Protein AF-0000000076328097 (afdb_homodimer)

pLDDT: mean 87.06, std 21.68, range [32.88, 98.94]

Organism: NCBI:txid8663

Nearest PDB structures (foldseek):
  1e87-assembly1_A  TM=9.127E-01  e=1.995E-13  Homo sapiens
  1fm5-assembly1_A-2  TM=9.056E-01  e=5.713E-13  Homo sapiens
  6e7d-assembly2_R  TM=8.624E-01  e=1.975E-10  Mus musculus
  8se5-assembly1_A  TM=8.258E-01  e=4.224E-10  Homo sapiens
  8se6-assembly1_A  TM=8.220E-01  e=8.035E-10  Homo sapiens

Foldseek 3Di:
DPPPPPPPPCPVPCPVPVPPPPPFADDPPPWDDDPQKTKDWDPWKFFQVVQQVVLVVVVWGFDDDDPVCLVVVLVVNAQFKAWGQWFDDPPGAIAGVVGHGDPFDEDDDEAGTWIQHNVSHIYGDHRGDIGITMIMDGRD/DPPPPPPPPCPVPCPVPVPPPPDFADDPPPWDDDPQKTKDWDPWKFFQVVQQVVLVVVVWGFDDDDPVCLVVVLVVNAQFKAWGQWFDDPPGAIAGVVGHGDPFDEDDDEAGTWIQHNVSHIYGDHRGDIGITMIMDGRD

Sequence (280 aa):
SQINKTTLNLDDHKLLLAASEPGRLPCPTDWIGYQKKCFYFSDKEETWSASKHFCSLYNATLAIIENEEKDFVQRYKGSISHWIGLHREPEQPWTWVNGSVSTWEVLGDGGNCAYMNDEGKASCSRCSTHHHWICSKPDWSQINKTTLNLDDHKLLLAASEPGRLPCPTDWIGYQKKCFYFSDKEETWSASKHFCSLYNATLAIIENEEKDFVQRYKGSISHWIGLHREPEQPWTWVNGSVSTWEVLGDGGNCAYMNDEGKASCSRCSTHHHWICSKPDW

InterPro domains:
  IPR001304 C-type lectin-like [PF00059] (45-137)
  IPR001304 C-type lectin-like [PS50041] (34-136)
  IPR001304 C-type lectin-like [SM00034] (27-136)
  IPR016186 C-type lectin-like/link domain superfamily [G3DSA:3.10.100.10] (17-139)
  IPR016187 C-type lectin fold [SSF56436] (22-138)
  IPR033992 Natural killer cell receptor-like, C-type lectin-like domain [cd03593] (27-137)
  IPR050828 C-type lectin and matrix domain-containing protein [PTHR45710] (24-138)

Radius of gyration: 26.24 Å; Cα contacts (8 Å, |Δi|>4): 539; chains: 2; bounding box: 86×67×57 Å

Secondary structure (DSSP, 8-state):
-----------------------BPPPPTT-EEETTEEEEE-SS-B-HHHHHHHHHTTT-EE----GGGHHHHHHHHTTS-EEEEEE--TTS--EETTSPBP-S-EE-SS-SEEEE-TTS-EEEE-TTS-BEEEEEEE--/-----------------------BPPPPTT-EEETTEEEEE-SS-B-HHHHHHHHHTTT-EE----GGGHHHHHHHHTTS-EEEEEE--TTS--EETTSPBP---EE-SS-SEEEE-TTS-EEEE-TTS-BEEEEEEE--

Solvent-accessible surface area (backbone atoms only — not comparable to full-atom values): 15425 Å² total; per-residue (Å²): 137,83,76,74,75,73,68,75,71,73,67,71,71,70,67,66,64,72,69,65,66,74,45,36,47,79,54,58,90,88,21,38,27,47,92,65,24,23,34,38,74,54,95,54,62,37,27,51,68,57,42,35,51,56,21,44,78,71,74,26,32,31,22,76,76,51,81,89,42,47,64,61,52,30,49,53,58,41,61,55,46,24,32,37,20,39,33,39,57,92,98,46,72,49,24,31,80,85,67,49,73,55,86,72,71,65,42,74,87,74,36,46,27,28,24,32,33,56,83,58,43,42,27,40,33,54,45,79,47,70,34,22,34,29,26,27,33,68,28,106,137,83,77,75,76,74,69,73,71,75,68,71,72,68,66,68,64,70,67,66,68,74,44,36,46,78,52,58,90,90,23,38,28,46,93,64,25,23,35,38,74,52,95,55,62,36,25,50,67,58,42,36,51,57,22,44,77,70,75,27,32,31,23,75,78,50,81,89,43,47,65,59,52,30,49,53,57,41,60,54,48,24,31,37,20,38,34,38,56,92,98,47,70,49,24,32,79,87,67,50,73,54,88,73,70,64,42,74,86,75,36,46,26,29,24,32,33,59,81,58,42,42,27,41,34,54,46,78,47,70,33,21,34,29,27,28,32,67,28,105

Structure (mmCIF, N/CA/C/O backbone):
data_AF-0000000076328097-model_v1
#
loop_
_entity.id
_entity.type
_entity.pdbx_description
1 polymer 'C-type lectin domain family 2 member D-like'
#
loop_
_atom_site.group_PDB
_atom_site.id
_atom_site.type_symbol
_atom_site.label_atom_id
_atom_site.label_alt_id
_atom_site.label_comp_id
_atom_site.label_asym_id
_atom_site.label_entity_id
_atom_site.label_seq_id
_atom_site.pdbx_PDB_ins_code
_atom_site.Cartn_x
_atom_site.Cartn_y
_atom_site.Cartn_z
_atom_site.occupancy
_atom_site.B_iso_or_equiv
_atom_site.auth_seq_id
_atom_site.auth_comp_id
_atom_site.auth_asym_id
_atom_site.auth_atom_id
_atom_site.pdbx_PDB_model_num
ATOM 1 N N . SER A 1 1 ? 63.312 -16.875 37.5 1 32.88 1 SER A N 1
ATOM 2 C CA . SER A 1 1 ? 62.375 -15.773 37.312 1 32.88 1 SER A CA 1
ATOM 3 C C . SER A 1 1 ? 61.531 -16 36.062 1 32.88 1 SER A C 1
ATOM 5 O O . SER A 1 1 ? 62.031 -16.062 34.938 1 32.88 1 SER A O 1
ATOM 7 N N . GLN A 1 2 ? 60.438 -16.844 36.156 1 35.09 2 GLN A N 1
ATOM 8 C CA . GLN A 1 2 ? 59.5 -17.359 35.188 1 35.09 2 GLN A CA 1
ATOM 9 C C . GLN A 1 2 ? 58.688 -16.234 34.531 1 35.09 2 GLN A C 1
ATOM 11 O O . GLN A 1 2 ? 58.094 -15.414 35.219 1 35.09 2 GLN A O 1
ATOM 16 N N . ILE A 1 3 ? 59.156 -15.664 33.438 1 38.72 3 ILE A N 1
ATOM 17 C CA . ILE A 1 3 ? 58.5 -14.695 32.562 1 38.72 3 ILE A CA 1
ATOM 18 C C . ILE A 1 3 ? 57.094 -15.195 32.219 1 38.72 3 ILE A C 1
ATOM 20 O O . ILE A 1 3 ? 56.938 -16.281 31.656 1 38.72 3 ILE A O 1
ATOM 24 N N . ASN A 1 4 ? 56.156 -14.945 33.094 1 37.44 4 ASN A N 1
ATOM 25 C CA . ASN A 1 4 ? 54.75 -15.188 32.844 1 37.44 4 ASN A CA 1
ATOM 26 C C . ASN A 1 4 ? 54.312 -14.648 31.469 1 37.44 4 ASN A C 1
ATOM 28 O O . ASN A 1 4 ? 54.406 -13.438 31.219 1 37.44 4 ASN A O 1
ATOM 32 N N . LYS A 1 5 ? 54.406 -15.492 30.469 1 35.31 5 LYS A N 1
ATOM 33 C CA . LYS A 1 5 ? 53.875 -15.234 29.141 1 35.31 5 LYS A CA 1
ATOM 34 C C . LYS A 1 5 ? 52.438 -14.727 29.203 1 35.31 5 LYS A C 1
ATOM 36 O O . LYS A 1 5 ? 51.562 -15.445 29.641 1 35.31 5 LYS A O 1
ATOM 41 N N . THR A 1 6 ? 52.281 -13.438 29.672 1 39.22 6 THR A N 1
ATOM 42 C CA . THR A 1 6 ? 50.969 -12.852 29.484 1 39.22 6 THR A CA 1
ATOM 43 C C . THR A 1 6 ? 50.438 -13.109 28.078 1 39.22 6 THR A C 1
ATOM 45 O O . THR A 1 6 ? 51.031 -12.617 27.094 1 39.22 6 THR A O 1
ATOM 48 N N . THR A 1 7 ? 50.125 -14.367 27.734 1 38.34 7 THR A N 1
ATOM 49 C CA . THR A 1 7 ? 49.344 -14.602 26.516 1 38.34 7 THR A CA 1
ATOM 50 C C . THR A 1 7 ? 48.188 -13.609 26.406 1 38.34 7 THR A C 1
ATOM 52 O O . THR A 1 7 ? 47.406 -13.469 27.344 1 38.34 7 THR A O 1
ATOM 55 N N . LEU A 1 8 ? 48.562 -12.406 25.906 1 35.59 8 LEU A N 1
ATOM 56 C CA . LEU A 1 8 ? 47.469 -11.555 25.422 1 35.59 8 LEU A CA 1
ATOM 57 C C . LEU A 1 8 ? 46.375 -12.383 24.766 1 35.59 8 LEU A C 1
ATOM 59 O O . LEU A 1 8 ? 46.656 -13.141 23.828 1 35.59 8 LEU A O 1
ATOM 63 N N . ASN A 1 9 ? 45.562 -12.992 25.578 1 38.03 9 ASN A N 1
ATOM 64 C CA . ASN A 1 9 ? 44.344 -13.539 25.047 1 38.03 9 ASN A CA 1
ATOM 65 C C . ASN A 1 9 ? 43.688 -12.594 24.031 1 38.03 9 ASN A C 1
ATOM 67 O O . ASN A 1 9 ? 43.344 -11.461 24.375 1 38.03 9 ASN A O 1
ATOM 71 N N . LEU A 1 10 ? 44.188 -12.562 22.766 1 33.97 10 LEU A N 1
ATOM 72 C CA . LEU A 1 10 ? 43.438 -11.992 21.656 1 33.97 10 LEU A CA 1
ATOM 73 C C . LEU A 1 10 ? 41.969 -12.289 21.781 1 33.97 10 LEU A C 1
ATOM 75 O O . LEU A 1 10 ? 41.531 -13.43 21.562 1 33.97 10 LEU A O 1
ATOM 79 N N . ASP A 1 11 ? 41.375 -12.172 22.969 1 38.22 11 ASP A N 1
ATOM 80 C CA . ASP A 1 11 ? 39.938 -12.047 22.812 1 38.22 11 ASP A CA 1
ATOM 81 C C . ASP A 1 11 ? 39.594 -11.281 21.547 1 38.22 11 ASP A C 1
ATOM 83 O O . ASP A 1 11 ? 39.938 -10.109 21.391 1 38.22 11 ASP A O 1
ATOM 87 N N . ASP A 1 12 ? 39.719 -11.922 20.406 1 35.97 12 ASP A N 1
ATOM 88 C CA . ASP A 1 12 ? 39.156 -11.477 19.141 1 35.97 12 ASP A CA 1
ATOM 89 C C . ASP A 1 12 ? 37.844 -10.703 19.359 1 35.97 12 ASP A C 1
ATOM 91 O O . ASP A 1 12 ? 36.875 -11.258 19.875 1 35.97 12 ASP A O 1
ATOM 95 N N . HIS A 1 13 ? 37.875 -9.586 19.969 1 35.66 13 HIS A N 1
ATOM 96 C CA . HIS A 1 13 ? 36.75 -8.703 19.703 1 35.66 13 HIS A CA 1
ATOM 97 C C . HIS A 1 13 ? 36.188 -8.93 18.312 1 35.66 13 HIS A C 1
ATOM 99 O O . HIS A 1 13 ? 36.75 -8.484 17.328 1 35.66 13 HIS A O 1
ATOM 105 N N . LYS A 1 14 ? 35.719 -10.133 17.922 1 35.25 14 LYS A N 1
ATOM 106 C CA . LYS A 1 14 ? 34.75 -10.172 16.828 1 35.25 14 LYS A CA 1
ATOM 107 C C . LYS A 1 14 ? 33.906 -8.891 16.781 1 35.25 14 LYS A C 1
ATOM 109 O O . LYS A 1 14 ? 33.031 -8.695 17.609 1 35.25 14 LYS A O 1
ATOM 114 N N . LEU A 1 15 ? 34.5 -7.773 16.922 1 34.84 15 LEU A N 1
ATOM 115 C CA . LEU A 1 15 ? 33.719 -6.68 16.375 1 34.84 15 LEU A CA 1
ATOM 116 C C . LEU A 1 15 ? 32.719 -7.199 15.344 1 34.84 15 LEU A C 1
ATOM 118 O O . LEU A 1 15 ? 33.094 -7.598 14.242 1 34.84 15 LEU A O 1
ATOM 122 N N . LEU A 1 16 ? 31.906 -8.094 15.727 1 35.12 16 LEU A N 1
ATOM 123 C CA . LEU A 1 16 ? 30.734 -8.352 14.906 1 35.12 16 LEU A CA 1
ATOM 124 C C . LEU A 1 16 ? 30.359 -7.113 14.102 1 35.12 16 LEU A C 1
ATOM 126 O O . LEU A 1 16 ? 29.984 -6.09 14.672 1 35.12 16 LEU A O 1
ATOM 130 N N . LEU A 1 17 ? 31.141 -6.707 13.242 1 36.94 17 LEU A N 1
ATOM 131 C CA . LEU A 1 17 ? 30.609 -5.84 12.195 1 36.94 17 LEU A CA 1
ATOM 132 C C . LEU A 1 17 ? 29.109 -6.066 12.008 1 36.94 17 LEU A C 1
ATOM 134 O O . LEU A 1 17 ? 28.688 -7.172 11.672 1 36.94 17 LEU A O 1
ATOM 138 N N . ALA A 1 18 ? 28.328 -5.637 12.922 1 38.41 18 ALA A N 1
ATOM 139 C CA . ALA A 1 18 ? 26.922 -5.629 12.523 1 38.41 18 ALA A CA 1
ATOM 140 C C . ALA A 1 18 ? 26.781 -5.527 11.008 1 38.41 18 ALA A C 1
ATOM 142 O O . ALA A 1 18 ? 27.188 -4.535 10.406 1 38.41 18 ALA A O 1
ATOM 143 N N . ALA A 1 19 ? 27.172 -6.523 10.273 1 40.72 19 ALA A N 1
ATOM 144 C CA . ALA A 1 19 ? 26.844 -6.555 8.852 1 40.72 19 ALA A CA 1
ATOM 145 C C . ALA A 1 19 ? 25.688 -5.621 8.531 1 40.72 19 ALA A C 1
ATOM 147 O O . ALA A 1 19 ? 24.594 -5.766 9.086 1 40.72 19 ALA A O 1
ATOM 148 N N . SER A 1 20 ? 25.828 -4.348 8.516 1 44.94 20 SER A N 1
ATOM 149 C CA . SER A 1 20 ? 24.781 -3.459 8.023 1 44.94 20 SER A CA 1
ATOM 150 C C . SER A 1 20 ? 23.859 -4.18 7.051 1 44.94 20 SER A C 1
ATOM 152 O O . SER A 1 20 ? 24.328 -4.891 6.156 1 44.94 20 SER A O 1
ATOM 154 N N . GLU A 1 21 ? 22.859 -4.887 7.559 1 52.06 21 GLU A N 1
ATOM 155 C CA . GLU A 1 21 ? 21.953 -5.43 6.547 1 52.06 21 GLU A CA 1
ATOM 156 C C . GLU A 1 21 ? 22.047 -4.648 5.238 1 52.06 21 GLU A C 1
ATOM 158 O O . GLU A 1 21 ? 22.188 -3.422 5.254 1 52.06 21 GLU A O 1
ATOM 163 N N . PRO A 1 22 ? 22.656 -5.285 4.219 1 54.75 22 PRO A N 1
ATOM 164 C CA . PRO A 1 22 ? 22.672 -4.508 2.977 1 54.75 22 PRO A CA 1
ATOM 165 C C . PRO A 1 22 ? 21.484 -3.557 2.867 1 54.75 22 PRO A C 1
ATOM 167 O O . PRO A 1 22 ? 20.406 -3.842 3.4 1 54.75 22 PRO A O 1
ATOM 170 N N . GLY A 1 23 ? 21.719 -2.328 2.793 1 63.53 23 GLY A N 1
ATOM 171 C CA . GLY A 1 23 ? 20.703 -1.291 2.621 1 63.53 23 GLY A CA 1
ATOM 172 C C . GLY A 1 23 ? 19.531 -1.74 1.783 1 63.53 23 GLY A C 1
ATOM 173 O O . GLY A 1 23 ? 19.672 -2.611 0.923 1 63.53 23 GLY A O 1
ATOM 174 N N . ARG A 1 24 ? 18.281 -1.854 2.309 1 75.06 24 ARG A N 1
ATOM 175 C CA . ARG A 1 24 ? 17.047 -2.15 1.575 1 75.06 24 ARG A CA 1
ATOM 176 C C . ARG A 1 24 ? 16.938 -1.276 0.331 1 75.06 24 ARG A C 1
ATOM 178 O O . ARG A 1 24 ? 17.297 -0.098 0.356 1 75.06 24 ARG A O 1
ATOM 185 N N . LEU A 1 25 ? 16.688 -1.921 -0.779 1 78.69 25 LEU A N 1
ATOM 186 C CA . LEU A 1 25 ? 16.438 -1.201 -2.025 1 78.69 25 LEU A CA 1
ATOM 187 C C . LEU A 1 25 ? 15 -0.718 -2.105 1 78.69 25 LEU A C 1
ATOM 189 O O . LEU A 1 25 ? 14.078 -1.429 -1.693 1 78.69 25 LEU A O 1
ATOM 193 N N . PRO A 1 26 ? 14.859 0.457 -2.537 1 84.56 26 PRO A N 1
ATOM 194 C CA . PRO A 1 26 ? 13.484 0.917 -2.736 1 84.56 26 PRO A CA 1
ATOM 195 C C . PRO A 1 26 ? 12.711 0.058 -3.734 1 84.56 26 PRO A C 1
ATOM 197 O O . PRO A 1 26 ? 13.297 -0.478 -4.676 1 84.56 26 PRO A O 1
ATOM 200 N N . CYS A 1 27 ? 11.461 -0.1 -3.5 1 94 27 CYS A N 1
ATOM 201 C CA . CYS A 1 27 ? 10.617 -0.772 -4.484 1 94 27 CYS A CA 1
ATOM 202 C C . CYS A 1 27 ? 10.57 0.011 -5.789 1 94 27 CYS A C 1
ATOM 204 O O . CYS A 1 27 ? 10.727 1.233 -5.793 1 94 27 CYS A O 1
ATOM 206 N N . PRO A 1 28 ? 10.398 -0.672 -6.91 1 93.69 28 PRO A N 1
ATOM 207 C CA . PRO A 1 28 ? 10.203 0.045 -8.172 1 93.69 28 PRO A CA 1
ATOM 208 C C . PRO A 1 28 ? 9.055 1.044 -8.117 1 93.69 28 PRO A C 1
ATOM 210 O O . PRO A 1 28 ? 8.164 0.919 -7.266 1 93.69 28 PRO A O 1
ATOM 213 N N . THR A 1 29 ? 9.172 1.999 -8.992 1 93 29 THR A N 1
ATOM 214 C CA . THR A 1 29 ? 8.109 2.996 -9.07 1 93 29 THR A CA 1
ATOM 215 C C . THR A 1 29 ? 6.746 2.326 -9.188 1 93 29 THR A C 1
ATOM 217 O O . THR A 1 29 ? 6.59 1.359 -9.938 1 93 29 THR A O 1
ATOM 220 N N . ASP A 1 30 ? 5.812 2.68 -8.352 1 94 30 ASP A N 1
ATOM 221 C CA . ASP A 1 30 ? 4.406 2.289 -8.375 1 94 30 ASP A CA 1
ATOM 222 C C . ASP A 1 30 ? 4.203 0.927 -7.715 1 94 30 ASP A C 1
ATOM 224 O O . ASP A 1 30 ? 3.104 0.375 -7.742 1 94 30 ASP A O 1
ATOM 228 N N . TRP A 1 31 ? 5.324 0.358 -7.266 1 97.56 31 TRP A N 1
ATOM 229 C CA . TRP A 1 31 ? 5.199 -0.832 -6.43 1 97.56 31 TRP A CA 1
ATOM 230 C C . TRP A 1 31 ? 5 -0.451 -4.965 1 97.56 31 TRP A C 1
ATOM 232 O O . TRP A 1 31 ? 5.434 0.62 -4.531 1 97.56 31 TRP A O 1
ATOM 242 N N . ILE A 1 32 ? 4.41 -1.335 -4.238 1 97.81 32 ILE A N 1
ATOM 243 C CA . ILE A 1 32 ? 4.062 -1.103 -2.842 1 97.81 32 ILE A CA 1
ATOM 244 C C . ILE A 1 32 ? 4.984 -1.92 -1.939 1 97.81 32 ILE A C 1
ATOM 246 O O . ILE A 1 32 ? 5.129 -3.131 -2.125 1 97.81 32 ILE A O 1
ATOM 250 N N . GLY A 1 33 ? 5.602 -1.234 -1.031 1 96.38 33 GLY A N 1
ATOM 251 C CA . GLY A 1 33 ? 6.406 -1.943 -0.051 1 96.38 33 GLY A CA 1
ATOM 252 C C . GLY A 1 33 ? 5.617 -2.385 1.167 1 96.38 33 GLY A C 1
ATOM 253 O O . GLY A 1 33 ? 4.805 -1.623 1.696 1 96.38 33 GLY A O 1
ATOM 254 N N . TYR A 1 34 ? 5.805 -3.658 1.574 1 96.81 34 TYR A N 1
ATOM 255 C CA . TYR A 1 34 ? 5.168 -4.18 2.777 1 96.81 34 TYR A CA 1
ATOM 256 C C . TYR A 1 34 ? 5.996 -5.309 3.387 1 96.81 34 TYR A C 1
ATOM 258 O O . TYR A 1 34 ? 6.277 -6.305 2.721 1 96.81 34 TYR A O 1
ATOM 266 N N . GLN A 1 35 ? 6.402 -5.137 4.586 1 91.75 35 GLN A N 1
ATOM 267 C CA . GLN A 1 35 ? 7.094 -6.172 5.348 1 91.75 35 GLN A CA 1
ATOM 268 C C . GLN A 1 35 ? 8.258 -6.754 4.551 1 91.75 35 GLN A C 1
ATOM 270 O O . GLN A 1 35 ? 8.359 -7.973 4.387 1 91.75 35 GLN A O 1
ATOM 275 N N . LYS A 1 36 ? 9.055 -5.953 3.947 1 89.81 36 LYS A N 1
ATOM 276 C CA . LYS A 1 36 ? 10.312 -6.289 3.281 1 89.81 36 LYS A CA 1
ATOM 277 C C . LYS A 1 36 ? 10.055 -6.875 1.894 1 89.81 36 LYS A C 1
ATOM 279 O O . LYS A 1 36 ? 10.914 -7.574 1.344 1 89.81 36 LYS A O 1
ATOM 284 N N . LYS A 1 37 ? 8.906 -6.684 1.386 1 95.56 37 LYS A N 1
ATOM 285 C CA . LYS A 1 37 ? 8.57 -7.082 0.022 1 95.56 37 LYS A CA 1
ATOM 286 C C . LYS A 1 37 ? 8.008 -5.902 -0.771 1 95.56 37 LYS A C 1
ATOM 288 O O . LYS A 1 37 ? 7.504 -4.941 -0.19 1 95.56 37 LYS A O 1
ATOM 293 N N . CYS A 1 38 ? 8.148 -6.039 -2.01 1 97.31 38 CYS A N 1
ATOM 294 C CA . CYS A 1 38 ? 7.488 -5.145 -2.951 1 97.31 38 CYS A CA 1
ATOM 295 C C . CYS A 1 38 ? 6.379 -5.867 -3.707 1 97.31 38 CYS A C 1
ATOM 297 O O . CYS A 1 38 ? 6.539 -7.023 -4.102 1 97.31 38 CYS A O 1
ATOM 299 N N . PHE A 1 39 ? 5.297 -5.227 -3.908 1 98.75 39 PHE A N 1
ATOM 300 C CA . PHE A 1 39 ? 4.141 -5.789 -4.594 1 98.75 39 PHE A CA 1
ATOM 301 C C . PHE A 1 39 ? 3.709 -4.895 -5.754 1 98.75 39 PHE A C 1
ATOM 303 O O . PHE A 1 39 ? 3.719 -3.668 -5.633 1 98.75 39 PHE A O 1
ATOM 310 N N . TYR A 1 40 ? 3.373 -5.504 -6.836 1 98.81 40 TYR A N 1
ATOM 311 C CA . TYR A 1 40 ? 2.775 -4.832 -7.98 1 98.81 40 TYR A CA 1
ATOM 312 C C . TYR A 1 40 ? 1.349 -5.312 -8.219 1 98.81 40 TYR A C 1
ATOM 314 O O . TYR A 1 40 ? 1.071 -6.512 -8.133 1 98.81 40 TYR A O 1
ATOM 322 N N . PHE A 1 41 ? 0.457 -4.434 -8.422 1 98.88 41 PHE A N 1
ATOM 323 C CA . PHE A 1 41 ? -0.929 -4.723 -8.766 1 98.88 41 PHE A CA 1
ATOM 324 C C . PHE A 1 41 ? -1.253 -4.219 -10.172 1 98.88 41 PHE A C 1
ATOM 326 O O . PHE A 1 41 ? -1.191 -3.016 -10.438 1 98.88 41 PHE A O 1
ATOM 333 N N . SER A 1 42 ? -1.702 -5.066 -11.047 1 98.75 42 SER A N 1
ATOM 334 C CA . SER A 1 42 ? -1.855 -4.719 -12.453 1 98.75 42 SER A CA 1
ATOM 335 C C . SER A 1 42 ? -3.123 -3.904 -12.688 1 98.75 42 SER A C 1
ATOM 337 O O . SER A 1 42 ? -4.105 -4.051 -11.953 1 98.75 42 SER A O 1
ATOM 339 N N . ASP A 1 43 ? -3.129 -3.062 -13.68 1 96.75 43 ASP A N 1
ATOM 340 C CA . ASP A 1 43 ? -4.32 -2.354 -14.141 1 96.75 43 ASP A CA 1
ATOM 341 C C . ASP A 1 43 ? -4.945 -3.051 -15.344 1 96.75 43 ASP A C 1
ATOM 343 O O . ASP A 1 43 ? -6.02 -2.66 -15.805 1 96.75 43 ASP A O 1
ATOM 347 N N . LYS A 1 44 ? -4.277 -4.094 -15.852 1 98.38 44 LYS A N 1
ATOM 348 C CA . LYS A 1 44 ? -4.75 -4.871 -16.984 1 98.38 44 LYS A CA 1
ATOM 349 C C . LYS A 1 44 ? -5.008 -6.324 -16.594 1 98.38 44 LYS A C 1
ATOM 351 O O . LYS A 1 44 ? -4.68 -6.738 -15.484 1 98.38 44 LYS A O 1
ATOM 356 N N . GLU A 1 45 ? -5.652 -7.016 -17.469 1 98.88 45 GLU A N 1
ATOM 357 C CA . GLU A 1 45 ? -5.918 -8.438 -17.266 1 98.88 45 GLU A CA 1
ATOM 358 C C . GLU A 1 45 ? -5.109 -9.289 -18.234 1 98.88 45 GLU A C 1
ATOM 360 O O . GLU A 1 45 ? -4.91 -8.906 -19.391 1 98.88 45 GLU A O 1
ATOM 365 N N . GLU A 1 46 ? -4.629 -10.352 -17.828 1 98.88 46 GLU A N 1
ATOM 366 C CA . GLU A 1 46 ? -3.893 -11.312 -18.641 1 98.88 46 GLU A CA 1
ATOM 367 C C . GLU A 1 46 ? -4.125 -12.742 -18.172 1 98.88 46 GLU A C 1
ATOM 369 O O . GLU A 1 46 ? -4.762 -12.961 -17.125 1 98.88 46 GLU A O 1
ATOM 374 N N . THR A 1 47 ? -3.645 -13.711 -18.906 1 98.94 47 THR A N 1
ATOM 375 C CA . THR A 1 47 ? -3.639 -15.102 -18.453 1 98.94 47 THR A CA 1
ATOM 376 C C . THR A 1 47 ? -2.631 -15.297 -17.328 1 98.94 47 THR A C 1
ATOM 378 O O . THR A 1 47 ? -1.782 -14.438 -17.078 1 98.94 47 THR A O 1
ATOM 381 N N . TRP A 1 48 ? -2.744 -16.422 -16.719 1 98.88 48 TRP A N 1
ATOM 382 C CA . TRP A 1 48 ? -1.821 -16.703 -15.617 1 98.88 48 TRP A CA 1
ATOM 383 C C . TRP A 1 48 ? -0.38 -16.734 -16.125 1 98.88 48 TRP A C 1
ATOM 385 O O . TRP A 1 48 ? 0.507 -16.141 -15.5 1 98.88 48 TRP A O 1
ATOM 395 N N . SER A 1 49 ? -0.138 -17.391 -17.266 1 98.81 49 SER A N 1
ATOM 396 C CA . SER A 1 49 ? 1.205 -17.531 -17.828 1 98.81 49 SER A CA 1
ATOM 397 C C . SER A 1 49 ? 1.758 -16.172 -18.266 1 98.81 49 SER A C 1
ATOM 399 O O . SER A 1 49 ? 2.934 -15.875 -18.047 1 98.81 49 SER A O 1
ATOM 401 N N . ALA A 1 50 ? 0.938 -15.367 -18.875 1 98.94 50 ALA A N 1
ATOM 402 C CA . ALA A 1 50 ? 1.368 -14.031 -19.297 1 98.94 50 ALA A CA 1
ATOM 403 C C . ALA A 1 50 ? 1.685 -13.156 -18.078 1 98.94 50 ALA A C 1
ATOM 405 O O . ALA A 1 50 ? 2.633 -12.367 -18.109 1 98.94 50 ALA A O 1
ATOM 406 N N . SER A 1 51 ? 0.909 -13.273 -17.078 1 98.94 51 SER A N 1
ATOM 407 C CA . SER A 1 51 ? 1.131 -12.539 -15.844 1 98.94 51 SER A CA 1
ATOM 408 C C . SER A 1 51 ? 2.451 -12.938 -15.188 1 98.94 51 SER A C 1
ATOM 410 O O . SER A 1 51 ? 3.203 -12.078 -14.719 1 98.94 51 SER A O 1
ATOM 412 N N . LYS A 1 52 ? 2.67 -14.234 -15.141 1 98.88 52 LYS A N 1
ATOM 413 C CA . LYS A 1 52 ? 3.934 -14.75 -14.625 1 98.88 52 LYS A CA 1
ATOM 414 C C . LYS A 1 52 ? 5.117 -14.18 -15.391 1 98.88 52 LYS A C 1
ATOM 416 O O . LYS A 1 52 ? 6.121 -13.781 -14.797 1 98.88 52 LYS A O 1
ATOM 421 N N . HIS A 1 53 ? 5.008 -14.156 -16.641 1 98.88 53 HIS A N 1
ATOM 422 C CA . HIS A 1 53 ? 6.066 -13.609 -17.484 1 98.88 53 HIS A CA 1
ATOM 423 C C . HIS A 1 53 ? 6.289 -12.133 -17.203 1 98.88 53 HIS A C 1
ATOM 425 O O . HIS A 1 53 ? 7.434 -11.68 -17.078 1 98.88 53 HIS A O 1
ATOM 431 N N . PHE A 1 54 ? 5.273 -11.352 -17.109 1 98.88 54 PHE A N 1
ATOM 432 C CA . PHE A 1 54 ? 5.395 -9.938 -16.781 1 98.88 54 PHE A CA 1
ATOM 433 C C . PHE A 1 54 ? 6.211 -9.742 -15.516 1 98.88 54 PHE A C 1
ATOM 435 O O . PHE A 1 54 ? 7.133 -8.922 -15.484 1 98.88 54 PHE A O 1
ATOM 442 N N . CYS A 1 55 ? 5.809 -10.484 -14.438 1 98.88 55 CYS A N 1
ATOM 443 C CA . CYS A 1 55 ? 6.496 -10.336 -13.156 1 98.88 55 CYS A CA 1
ATOM 444 C C . CYS A 1 55 ? 7.977 -10.672 -13.297 1 98.88 55 CYS A C 1
ATOM 446 O O . CYS A 1 55 ? 8.828 -10.016 -12.688 1 98.88 55 CYS A O 1
ATOM 448 N N . SER A 1 56 ? 8.297 -11.648 -14.094 1 98.62 56 SER A N 1
ATOM 449 C CA . SER A 1 56 ? 9.68 -12.078 -14.258 1 98.62 56 SER A CA 1
ATOM 450 C C . SER A 1 56 ? 10.531 -10.969 -14.883 1 98.62 56 SER A C 1
ATOM 452 O O . SER A 1 56 ? 11.734 -10.891 -14.633 1 98.62 56 SER A O 1
ATOM 454 N N . LEU A 1 57 ? 9.984 -10.094 -15.68 1 98.25 57 LEU A N 1
ATOM 455 C CA . LEU A 1 57 ? 10.695 -8.977 -16.297 1 98.25 57 LEU A CA 1
ATOM 456 C C . LEU A 1 57 ? 11.203 -8 -15.242 1 98.25 57 LEU A C 1
ATOM 458 O O . LEU A 1 57 ? 12.109 -7.203 -15.508 1 98.25 57 LEU A O 1
ATOM 462 N N . TYR A 1 58 ? 10.656 -8.039 -14.039 1 97.56 58 TYR A N 1
ATOM 463 C CA . TYR A 1 58 ? 11.055 -7.18 -12.93 1 97.56 58 TYR A CA 1
ATOM 464 C C . TYR A 1 58 ? 11.82 -7.969 -11.8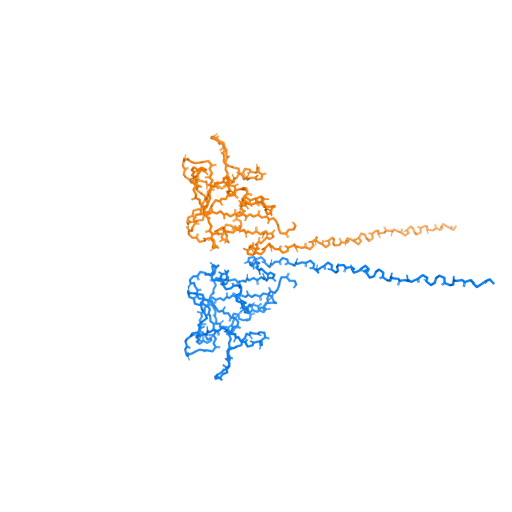75 1 97.56 58 TYR A C 1
ATOM 466 O O . TYR A 1 58 ? 11.93 -7.535 -10.719 1 97.56 58 TYR A O 1
ATOM 474 N N . ASN A 1 59 ? 12.289 -9.133 -12.305 1 97.19 59 ASN A N 1
ATOM 475 C CA . ASN A 1 59 ? 12.953 -10.039 -11.375 1 97.19 59 ASN A CA 1
ATOM 476 C C . ASN A 1 59 ? 12.062 -10.367 -10.18 1 97.19 59 ASN A C 1
ATOM 478 O O . ASN A 1 59 ? 12.539 -10.461 -9.047 1 97.19 59 ASN A O 1
ATOM 482 N N . ALA A 1 60 ? 10.781 -10.391 -10.438 1 98.5 60 ALA A N 1
ATOM 483 C CA . ALA A 1 60 ? 9.75 -10.742 -9.469 1 98.5 60 ALA A CA 1
ATOM 484 C C . ALA A 1 60 ? 9.008 -12.008 -9.898 1 98.5 60 ALA A C 1
ATOM 486 O O . ALA A 1 60 ? 9.359 -12.633 -10.898 1 98.5 60 ALA A O 1
ATOM 487 N N . THR A 1 61 ? 8.125 -12.43 -9.109 1 98.69 61 THR A N 1
ATOM 488 C CA . THR A 1 61 ? 7.254 -13.562 -9.406 1 98.69 61 THR A CA 1
ATOM 489 C C . THR A 1 61 ? 5.785 -13.172 -9.25 1 98.69 61 THR A C 1
ATOM 491 O O . THR A 1 61 ? 5.473 -12.141 -8.656 1 98.69 61 THR A O 1
ATOM 494 N N . LEU A 1 62 ? 4.934 -13.992 -9.844 1 98.88 62 LEU A N 1
ATOM 495 C CA . LEU A 1 62 ? 3.574 -13.906 -9.32 1 98.88 62 LEU A CA 1
ATOM 496 C C . LEU A 1 62 ? 3.572 -14.023 -7.801 1 98.88 62 LEU A C 1
ATOM 498 O O . LEU A 1 62 ? 4.34 -14.812 -7.234 1 98.88 62 LEU A O 1
ATOM 502 N N . ALA A 1 63 ? 2.76 -13.344 -7.203 1 98.88 63 ALA A N 1
ATOM 503 C CA . ALA A 1 63 ? 2.91 -13.031 -5.781 1 98.88 63 ALA A CA 1
ATOM 504 C C . ALA A 1 63 ? 2.873 -14.305 -4.938 1 98.88 63 ALA A C 1
ATOM 506 O O . ALA A 1 63 ? 1.943 -15.102 -5.051 1 98.88 63 ALA A O 1
ATOM 507 N N . ILE A 1 64 ? 3.859 -14.469 -4.273 1 98.5 64 ILE A N 1
ATOM 508 C CA . ILE A 1 64 ? 3.863 -15.391 -3.146 1 98.5 64 ILE A CA 1
ATOM 509 C C . ILE A 1 64 ? 3.404 -14.672 -1.883 1 98.5 64 ILE A C 1
ATOM 511 O O . ILE A 1 64 ? 4.086 -13.766 -1.397 1 98.5 64 ILE A O 1
ATOM 515 N N . ILE A 1 65 ? 2.285 -15.008 -1.351 1 98.12 65 ILE A N 1
ATOM 516 C CA . ILE A 1 65 ? 1.643 -14.234 -0.291 1 98.12 65 ILE A CA 1
ATOM 517 C C . ILE A 1 65 ? 1.674 -15.031 1.014 1 98.12 65 ILE A C 1
ATOM 519 O O . ILE A 1 65 ? 1.12 -16.125 1.094 1 98.12 65 ILE A O 1
ATOM 523 N N . GLU A 1 66 ? 2.322 -14.445 1.948 1 95.88 66 GLU A N 1
ATOM 524 C CA . GLU A 1 66 ? 2.316 -15.016 3.291 1 95.88 66 GLU A CA 1
ATOM 525 C C . GLU A 1 66 ? 1.015 -14.703 4.02 1 95.88 66 GLU A C 1
ATOM 527 O O . GLU A 1 66 ? 0.343 -13.719 3.703 1 95.88 66 GLU A O 1
ATOM 532 N N . ASN A 1 67 ? 0.7 -15.516 4.992 1 96 67 ASN A N 1
ATOM 533 C CA . ASN A 1 67 ? -0.537 -15.336 5.746 1 96 67 ASN A CA 1
ATOM 534 C C . ASN A 1 67 ? -0.636 -13.93 6.328 1 96 67 ASN A C 1
ATOM 536 O O . ASN A 1 67 ? -1.706 -13.312 6.305 1 96 67 ASN A O 1
ATOM 540 N N . GLU A 1 68 ? 0.478 -13.359 6.789 1 95.44 68 GLU A N 1
ATOM 541 C CA . GLU A 1 68 ? 0.506 -12.055 7.438 1 95.44 68 GLU A CA 1
ATOM 542 C C . GLU A 1 68 ? 0.286 -10.93 6.43 1 95.44 68 GLU A C 1
ATOM 544 O O . GLU A 1 68 ? 0.013 -9.789 6.809 1 95.44 68 GLU A O 1
ATOM 549 N N . GLU A 1 69 ? 0.379 -11.281 5.121 1 97.12 69 GLU A N 1
ATOM 550 C CA . GLU A 1 69 ? 0.286 -10.273 4.066 1 97.12 69 GLU A CA 1
ATOM 551 C C . GLU A 1 69 ? -1.123 -10.219 3.482 1 97.12 69 GLU A C 1
ATOM 553 O O . GLU A 1 69 ? -1.458 -9.281 2.75 1 97.12 69 GLU A O 1
ATOM 558 N N . LYS A 1 70 ? -1.985 -11.148 3.824 1 97.44 70 LYS A N 1
ATOM 559 C CA . LYS A 1 70 ? -3.285 -11.328 3.186 1 97.44 70 LYS A CA 1
ATOM 560 C C . LYS A 1 70 ? -4.145 -10.07 3.328 1 97.44 70 LYS A C 1
ATOM 562 O O . LYS A 1 70 ? -4.754 -9.617 2.355 1 97.44 70 LYS A O 1
ATOM 567 N N . ASP A 1 71 ? -4.172 -9.539 4.539 1 96.69 71 ASP A N 1
ATOM 568 C CA . ASP A 1 71 ? -5.035 -8.391 4.801 1 96.69 71 ASP A CA 1
ATOM 569 C C . ASP A 1 71 ? -4.574 -7.172 4.004 1 96.69 71 ASP A C 1
ATOM 571 O O . ASP A 1 71 ? -5.398 -6.441 3.447 1 96.69 71 ASP A O 1
ATOM 575 N N . PHE A 1 72 ? -3.314 -6.949 3.979 1 97.62 72 PHE A N 1
ATOM 576 C CA . PHE A 1 72 ? -2.76 -5.844 3.207 1 97.62 72 PHE A CA 1
ATOM 577 C C . PHE A 1 72 ? -3.096 -5.992 1.729 1 97.62 72 PHE A C 1
ATOM 579 O O . PHE A 1 72 ? -3.557 -5.039 1.093 1 97.62 72 PHE A O 1
ATOM 586 N N . VAL A 1 73 ? -2.84 -7.238 1.187 1 98.56 73 VAL A N 1
ATOM 587 C CA . VAL A 1 73 ? -3.055 -7.496 -0.233 1 98.56 73 VAL A CA 1
ATOM 588 C C . VAL A 1 73 ? -4.527 -7.281 -0.581 1 98.56 73 VAL A C 1
ATOM 590 O O . VAL A 1 73 ? -4.848 -6.613 -1.564 1 98.56 73 VAL A O 1
ATOM 593 N N . GLN A 1 74 ? -5.406 -7.828 0.258 1 98.44 74 GLN A N 1
ATOM 594 C CA . GLN A 1 74 ? -6.84 -7.684 0.026 1 98.44 74 GLN A CA 1
ATOM 595 C C . GLN A 1 74 ? -7.258 -6.219 0.058 1 98.44 74 GLN A C 1
ATOM 597 O O . GLN A 1 74 ? -8.047 -5.77 -0.782 1 98.44 74 GLN A O 1
ATOM 602 N N . ARG A 1 75 ? -6.742 -5.531 1.028 1 97.75 75 ARG A N 1
ATOM 603 C CA . ARG A 1 75 ? -7.125 -4.133 1.184 1 97.75 75 ARG A CA 1
ATOM 604 C C . ARG A 1 75 ? -6.715 -3.314 -0.037 1 97.75 75 ARG A C 1
ATOM 606 O O . ARG A 1 75 ? -7.477 -2.465 -0.505 1 97.75 75 ARG A O 1
ATOM 613 N N . TYR A 1 76 ? -5.57 -3.57 -0.576 1 98.25 76 TYR A N 1
ATOM 614 C CA . TYR A 1 76 ? -5.09 -2.768 -1.695 1 98.25 76 TYR A CA 1
ATOM 615 C C . TYR A 1 76 ? -5.754 -3.193 -2.998 1 98.25 76 TYR A C 1
ATOM 617 O O . TYR A 1 76 ? -6.102 -2.352 -3.828 1 98.25 76 TYR A O 1
ATOM 625 N N . LYS A 1 77 ? -5.906 -4.48 -3.217 1 98.12 77 LYS A N 1
ATOM 626 C CA . LYS A 1 77 ? -6.469 -4.984 -4.465 1 98.12 77 LYS A CA 1
ATOM 627 C C . LYS A 1 77 ? -7.957 -4.66 -4.566 1 98.12 77 LYS A C 1
ATOM 629 O O . LYS A 1 77 ? -8.508 -4.59 -5.668 1 98.12 77 LYS A O 1
ATOM 634 N N . GLY A 1 78 ? -8.602 -4.637 -3.379 1 96.81 78 GLY A N 1
ATOM 635 C CA . GLY A 1 78 ? -10.047 -4.43 -3.381 1 96.81 78 GLY A CA 1
ATOM 636 C C . GLY A 1 78 ? -10.82 -5.645 -3.844 1 96.81 78 GLY A C 1
ATOM 637 O O . GLY A 1 78 ? -10.438 -6.781 -3.555 1 96.81 78 GLY A O 1
ATOM 638 N N . SER A 1 79 ? -11.891 -5.426 -4.57 1 97.06 79 SER A N 1
ATOM 639 C CA . SER A 1 79 ? -12.82 -6.5 -4.898 1 97.06 79 SER A CA 1
ATOM 640 C C . SER A 1 79 ? -12.453 -7.164 -6.223 1 97.06 79 SER A C 1
ATOM 642 O O . SER A 1 79 ? -13.062 -8.164 -6.609 1 97.06 79 SER A O 1
ATOM 644 N N . ILE A 1 80 ? -11.469 -6.652 -6.887 1 97.75 80 ILE A N 1
ATOM 645 C CA . ILE A 1 80 ? -11.086 -7.156 -8.203 1 97.75 80 ILE A CA 1
ATOM 646 C C . ILE A 1 80 ? -10.25 -8.422 -8.047 1 97.75 80 ILE A C 1
ATOM 648 O O . ILE A 1 80 ? -9.375 -8.492 -7.18 1 97.75 80 ILE A O 1
ATOM 652 N N . SER A 1 81 ? -10.516 -9.398 -8.875 1 98.62 81 SER A N 1
ATOM 653 C CA . SER A 1 81 ? -9.766 -10.648 -8.844 1 98.62 81 SER A CA 1
ATOM 654 C C . SER A 1 81 ? -8.359 -10.453 -9.406 1 98.62 81 SER A C 1
ATOM 656 O O . SER A 1 81 ? -8.172 -9.758 -10.406 1 98.62 81 SER A O 1
ATOM 658 N N . HIS A 1 82 ? -7.395 -11.094 -8.766 1 98.94 82 HIS A N 1
ATOM 659 C CA . HIS A 1 82 ? -6 -11 -9.188 1 98.94 82 HIS A CA 1
ATOM 660 C C . HIS A 1 82 ? -5.324 -12.367 -9.164 1 98.94 82 HIS A C 1
ATOM 662 O O . HIS A 1 82 ? -5.359 -13.062 -8.148 1 98.94 82 HIS A O 1
ATOM 668 N N . TRP A 1 83 ? -4.676 -12.703 -10.266 1 98.94 83 TRP A N 1
ATOM 669 C CA . TRP A 1 83 ? -3.82 -13.883 -10.258 1 98.94 83 TRP A CA 1
ATOM 670 C C . TRP A 1 83 ? -2.764 -13.781 -9.164 1 98.94 83 TRP A C 1
ATOM 672 O O . TRP A 1 83 ? -2.201 -12.703 -8.938 1 98.94 83 TRP A O 1
ATOM 682 N N . ILE A 1 84 ? -2.461 -14.844 -8.508 1 98.94 84 ILE A N 1
ATOM 683 C CA . ILE A 1 84 ? -1.336 -14.977 -7.586 1 98.94 84 ILE A CA 1
ATOM 684 C C . ILE A 1 84 ? -0.494 -16.188 -7.965 1 98.94 84 ILE A C 1
ATOM 686 O O . ILE A 1 84 ? -0.848 -16.938 -8.883 1 98.94 84 ILE A O 1
ATOM 690 N N . GLY A 1 85 ? 0.609 -16.391 -7.301 1 98.88 85 GLY A N 1
ATOM 691 C CA . GLY A 1 85 ? 1.579 -17.406 -7.695 1 98.88 85 GLY A CA 1
ATOM 692 C C . GLY A 1 85 ? 1.235 -18.797 -7.191 1 98.88 85 GLY A C 1
ATOM 693 O O . GLY A 1 85 ? 2.107 -19.516 -6.707 1 98.88 85 GLY A O 1
ATOM 694 N N . LEU A 1 86 ? 0.014 -19.125 -7.266 1 98.62 86 LEU A N 1
ATOM 695 C CA . LEU A 1 86 ? -0.439 -20.453 -6.887 1 98.62 86 LEU A CA 1
ATOM 696 C C . LEU A 1 86 ? -0.903 -21.234 -8.109 1 98.62 86 LEU A C 1
ATOM 698 O O . LEU A 1 86 ? -1.65 -20.719 -8.938 1 98.62 86 LEU A O 1
ATOM 702 N N . HIS A 1 87 ? -0.401 -22.406 -8.203 1 98.5 87 HIS A N 1
ATOM 703 C CA . HIS A 1 87 ? -0.797 -23.312 -9.281 1 98.5 87 HIS A CA 1
ATOM 704 C C . HIS A 1 87 ? -0.637 -24.766 -8.867 1 98.5 87 HIS A C 1
ATOM 706 O O . HIS A 1 87 ? -0.06 -25.062 -7.816 1 98.5 87 HIS A O 1
ATOM 712 N N . ARG A 1 88 ? -1.192 -25.625 -9.68 1 97.69 88 ARG A N 1
ATOM 713 C CA . ARG A 1 88 ? -1.012 -27.047 -9.406 1 97.69 88 ARG A CA 1
ATOM 714 C C . ARG A 1 88 ? -1.028 -27.859 -10.695 1 97.69 88 ARG A C 1
ATOM 716 O O . ARG A 1 88 ? -1.531 -27.391 -11.719 1 97.69 88 ARG A O 1
ATOM 723 N N . GLU A 1 89 ? -0.378 -28.969 -10.688 1 94.94 89 GLU A N 1
ATOM 724 C CA . GLU A 1 89 ? -0.653 -30.016 -11.656 1 94.94 89 GLU A CA 1
ATOM 725 C C . GLU A 1 89 ? -1.907 -30.812 -11.273 1 94.94 89 GLU A C 1
ATOM 727 O O . GLU A 1 89 ? -2.287 -30.844 -10.102 1 94.94 89 GLU A O 1
ATOM 732 N N . PRO A 1 90 ? -2.6 -31.344 -12.266 1 91.38 90 PRO A N 1
ATOM 733 C CA . PRO A 1 90 ? -3.797 -32.125 -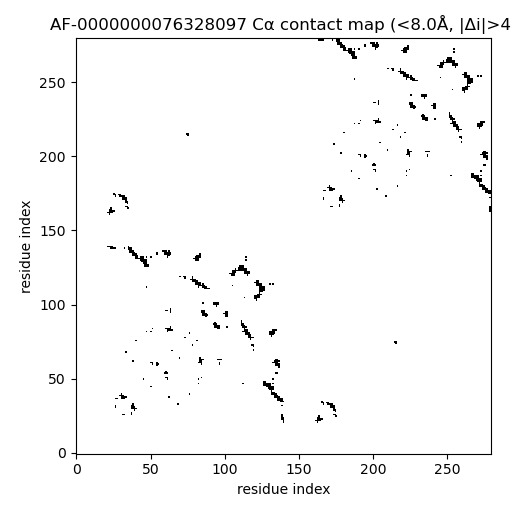11.953 1 91.38 90 PRO A CA 1
ATOM 734 C C . PRO A 1 90 ? -3.566 -33.125 -10.828 1 91.38 90 PRO A C 1
ATOM 736 O O . PRO A 1 90 ? -2.566 -33.875 -10.844 1 91.38 90 PRO A O 1
ATOM 739 N N . GLU A 1 91 ? -4.441 -33.125 -9.82 1 89.81 91 GLU A N 1
ATOM 740 C CA . GLU A 1 91 ? -4.469 -34.062 -8.711 1 89.81 91 GLU A CA 1
ATOM 741 C C . GLU A 1 91 ? -3.244 -33.875 -7.812 1 89.81 91 GLU A C 1
ATOM 743 O O . GLU A 1 91 ? -2.852 -34.812 -7.105 1 89.81 91 GLU A O 1
ATOM 748 N N . GLN A 1 92 ? -2.527 -32.844 -7.879 1 95.19 92 GLN A N 1
ATOM 749 C CA . GLN A 1 92 ? -1.395 -32.531 -7.02 1 95.19 92 GLN A CA 1
ATOM 750 C C . GLN A 1 92 ? -1.719 -31.375 -6.094 1 95.19 92 GLN A C 1
ATOM 752 O O . GLN A 1 92 ? -2.668 -30.625 -6.34 1 95.19 92 GLN A O 1
ATOM 757 N N . PRO A 1 93 ? -0.996 -31.266 -5.035 1 96.75 93 PRO A N 1
ATOM 758 C CA . PRO A 1 93 ? -1.231 -30.141 -4.129 1 96.75 93 PRO A CA 1
ATOM 759 C C . PRO A 1 93 ? -0.914 -28.781 -4.773 1 96.75 93 PRO A C 1
ATOM 761 O O . PRO A 1 93 ? -0.127 -28.719 -5.723 1 96.75 93 PRO A O 1
ATOM 764 N N . TRP A 1 94 ? -1.535 -27.812 -4.277 1 98 94 TRP A N 1
ATOM 765 C CA . TRP A 1 94 ? -1.227 -26.453 -4.715 1 98 94 TRP A CA 1
ATOM 766 C C . TRP A 1 94 ? 0.177 -26.047 -4.277 1 98 94 TRP A C 1
ATOM 768 O O . TRP A 1 94 ? 0.579 -26.312 -3.139 1 98 94 TRP A O 1
ATOM 778 N N . THR A 1 95 ? 0.865 -25.391 -5.148 1 98.5 95 THR A N 1
ATOM 779 C CA . THR A 1 95 ? 2.248 -25 -4.902 1 98.5 95 THR A CA 1
ATOM 780 C C . THR A 1 95 ? 2.488 -23.562 -5.344 1 98.5 95 THR A C 1
ATOM 782 O O . THR A 1 95 ? 1.99 -23.141 -6.387 1 98.5 95 THR A O 1
ATOM 785 N N . TRP A 1 96 ? 3.234 -22.891 -4.496 1 98.62 96 TRP A N 1
ATOM 786 C CA . TRP A 1 96 ? 3.666 -21.547 -4.902 1 98.62 96 TRP A CA 1
ATOM 787 C C . TRP A 1 96 ? 4.719 -21.625 -6.004 1 98.62 96 TRP A C 1
ATOM 789 O O . TRP A 1 96 ? 5.395 -22.656 -6.152 1 98.62 96 TRP A O 1
ATOM 799 N N . VAL A 1 97 ? 4.91 -20.578 -6.695 1 98.44 97 VAL A N 1
ATOM 800 C CA . VAL A 1 97 ? 5.809 -20.531 -7.844 1 98.44 97 VAL A CA 1
ATOM 801 C C . VAL A 1 97 ? 7.25 -20.703 -7.379 1 98.44 97 VAL A C 1
ATOM 803 O O . VAL A 1 97 ? 8.141 -20.984 -8.188 1 98.44 97 VAL A O 1
ATOM 806 N N . ASN A 1 98 ? 7.516 -20.562 -6.156 1 97 98 ASN A N 1
ATOM 807 C CA . ASN A 1 98 ? 8.859 -20.812 -5.656 1 97 98 ASN A CA 1
ATOM 808 C C . ASN A 1 98 ? 9.055 -22.297 -5.309 1 97 98 ASN A C 1
ATOM 810 O O . ASN A 1 98 ? 10.117 -22.688 -4.82 1 97 98 ASN A O 1
ATOM 814 N N . GLY A 1 99 ? 8.008 -23.078 -5.422 1 96.94 99 GLY A N 1
ATOM 815 C CA . GLY A 1 99 ? 8.133 -24.516 -5.246 1 96.94 99 GLY A CA 1
ATOM 816 C C . GLY A 1 99 ? 7.562 -25 -3.93 1 96.94 99 GLY A C 1
ATOM 817 O O . GLY A 1 99 ? 7.352 -26.203 -3.75 1 96.94 99 GLY A O 1
ATOM 818 N N . SER A 1 100 ? 7.266 -24.141 -2.992 1 97.19 100 SER A N 1
ATOM 819 C CA . SER A 1 100 ? 6.762 -24.578 -1.692 1 97.19 100 SER A CA 1
ATOM 820 C C . SER A 1 100 ? 5.289 -24.969 -1.773 1 97.19 100 SER A C 1
ATOM 822 O O . SER A 1 100 ? 4.512 -24.328 -2.492 1 97.19 100 SER A O 1
ATOM 824 N N . VAL A 1 101 ? 4.945 -25.969 -1.054 1 97.62 101 VAL A N 1
ATOM 825 C CA . VAL A 1 101 ? 3.549 -26.391 -0.984 1 97.62 101 VAL A CA 1
ATOM 826 C C . VAL A 1 101 ? 2.736 -25.359 -0.202 1 97.62 101 VAL A C 1
ATOM 828 O O . VAL A 1 101 ? 3.176 -24.875 0.843 1 97.62 101 VAL A O 1
ATOM 831 N N . SER A 1 102 ? 1.61 -25.062 -0.699 1 97.75 102 SER A N 1
ATOM 832 C CA . SER A 1 102 ? 0.779 -24.047 -0.062 1 97.75 102 SER A CA 1
ATOM 833 C C . SER A 1 102 ? -0.074 -24.656 1.051 1 97.75 102 SER A C 1
ATOM 835 O O . SER A 1 102 ? -0.557 -25.781 0.929 1 97.75 102 SER A O 1
ATOM 837 N N . THR A 1 103 ? -0.337 -23.828 2.062 1 96.31 103 THR A N 1
ATOM 838 C CA . THR A 1 103 ? -1.275 -24.203 3.113 1 96.31 103 THR A CA 1
ATOM 839 C C . THR A 1 103 ? -2.631 -23.547 2.893 1 96.31 103 THR A C 1
ATOM 841 O O . THR A 1 103 ? -3.574 -23.781 3.65 1 96.31 103 THR A O 1
ATOM 844 N N . TRP A 1 104 ? -2.717 -22.734 1.837 1 97.44 104 TRP A N 1
ATOM 845 C CA . TRP A 1 104 ? -3.961 -22.016 1.572 1 97.44 104 TRP A CA 1
ATOM 846 C C . TRP A 1 104 ? -5.043 -22.969 1.076 1 97.44 104 TRP A C 1
ATOM 848 O O . TRP A 1 104 ? -4.766 -23.875 0.288 1 97.44 104 TRP A O 1
ATOM 858 N N . GLU A 1 105 ? -6.289 -22.703 1.508 1 96.56 105 GLU A N 1
ATOM 859 C CA . GLU A 1 105 ? -7.445 -23.328 0.871 1 96.56 105 GLU A CA 1
ATOM 860 C C . GLU A 1 105 ? -7.805 -22.625 -0.435 1 96.56 105 GLU A C 1
ATOM 862 O O . GLU A 1 105 ? -7.977 -21.406 -0.462 1 96.56 105 GLU A O 1
ATOM 867 N N . VAL A 1 106 ? -7.852 -23.422 -1.492 1 97.75 106 VAL A N 1
ATOM 868 C CA . VAL A 1 106 ? -8.219 -22.859 -2.787 1 97.75 106 VAL A CA 1
ATOM 869 C C . VAL A 1 106 ? -9.633 -23.312 -3.164 1 97.75 106 VAL A C 1
ATOM 871 O O . VAL A 1 106 ? -9.898 -24.516 -3.264 1 97.75 106 VAL A O 1
ATOM 874 N N . LEU A 1 107 ? -10.477 -22.375 -3.328 1 97.94 107 LEU A N 1
ATOM 875 C CA . LEU A 1 107 ? -11.875 -22.641 -3.637 1 97.94 107 LEU A CA 1
ATOM 876 C C . LEU A 1 107 ? -12.055 -22.984 -5.113 1 97.94 107 LEU A C 1
ATOM 878 O O . LEU A 1 107 ? -11.281 -22.516 -5.957 1 97.94 107 LEU A O 1
ATOM 882 N N . GLY A 1 108 ? -13.094 -23.766 -5.406 1 93.06 108 GLY A N 1
ATOM 883 C CA . GLY A 1 108 ? -13.43 -24.094 -6.777 1 93.06 108 GLY A CA 1
ATOM 884 C C . GLY A 1 108 ? -12.898 -25.453 -7.215 1 93.06 108 GLY A C 1
ATOM 885 O O . GLY A 1 108 ? -12.102 -26.062 -6.508 1 93.06 108 GLY A O 1
ATOM 886 N N . ASP A 1 109 ? -13.305 -26.078 -8.359 1 84.12 109 ASP A N 1
ATOM 887 C CA . ASP A 1 109 ? -12.891 -27.422 -8.766 1 84.12 109 ASP A CA 1
ATOM 888 C C . ASP A 1 109 ? -12.414 -27.438 -10.219 1 84.12 109 ASP A C 1
ATOM 890 O O . ASP A 1 109 ? -11.859 -28.438 -10.688 1 84.12 109 ASP A O 1
ATOM 894 N N . GLY A 1 110 ? -12.336 -26.438 -10.859 1 78.75 110 GLY A N 1
ATOM 895 C CA . GLY A 1 110 ? -12.117 -26.547 -12.297 1 78.75 110 GLY A CA 1
ATOM 896 C C . GLY A 1 110 ? -10.867 -25.844 -12.773 1 78.75 110 GLY A C 1
ATOM 897 O O . GLY A 1 110 ? -10.633 -25.719 -13.977 1 78.75 110 GLY A O 1
ATOM 898 N N . GLY A 1 111 ? -10.031 -25.516 -11.961 1 93.5 111 GLY A N 1
ATOM 899 C CA . GLY A 1 111 ? -8.883 -24.781 -12.477 1 93.5 111 GLY A CA 1
ATOM 900 C C . GLY A 1 111 ? -7.582 -25.141 -11.781 1 93.5 111 GLY A C 1
ATOM 901 O O . GLY A 1 111 ? -7.594 -25.812 -10.75 1 93.5 111 GLY A O 1
ATOM 902 N N . ASN A 1 112 ? -6.492 -24.906 -12.492 1 97.81 112 ASN A N 1
ATOM 903 C CA . ASN A 1 112 ? -5.168 -25.25 -11.977 1 97.81 112 ASN A CA 1
ATOM 904 C C . ASN A 1 112 ? -4.352 -24 -11.648 1 97.81 112 ASN A C 1
ATOM 906 O O . ASN A 1 112 ? -3.174 -24.109 -11.305 1 97.81 112 ASN A O 1
ATOM 910 N N . CYS A 1 113 ? -4.957 -22.906 -11.859 1 98.75 113 CYS A N 1
ATOM 911 C CA . CYS A 1 113 ? -4.355 -21.609 -11.531 1 98.75 113 CYS A CA 1
ATOM 912 C C . CYS A 1 113 ? -5.238 -20.828 -10.562 1 98.75 113 CYS A C 1
ATOM 914 O O . CYS A 1 113 ? -6.465 -20.875 -10.664 1 98.75 113 CYS A O 1
ATOM 916 N N . ALA A 1 114 ? -4.598 -20.172 -9.664 1 98.81 114 ALA A N 1
ATOM 917 C CA . ALA A 1 114 ? -5.387 -19.578 -8.594 1 98.81 114 ALA A CA 1
ATOM 918 C C . ALA A 1 114 ? -5.301 -18.047 -8.641 1 98.81 114 ALA A C 1
ATOM 920 O O . ALA A 1 114 ? -4.301 -17.5 -9.094 1 98.81 114 ALA A O 1
ATOM 921 N N . TYR A 1 115 ? -6.34 -17.406 -8.266 1 98.81 115 TYR A N 1
ATOM 922 C CA . TYR A 1 115 ? -6.453 -15.969 -8.078 1 98.81 115 TYR A CA 1
ATOM 923 C C . TYR A 1 115 ? -7.062 -15.641 -6.719 1 98.81 115 TYR A C 1
ATOM 925 O O . TYR A 1 115 ? -7.691 -16.5 -6.09 1 98.81 115 TYR A O 1
ATOM 933 N N . MET A 1 116 ? -6.789 -14.492 -6.199 1 98.81 116 MET A N 1
ATOM 934 C CA . MET A 1 116 ? -7.488 -13.992 -5.02 1 98.81 116 MET A CA 1
ATOM 935 C C . MET A 1 116 ? -8.812 -13.344 -5.406 1 98.81 116 MET A C 1
ATOM 937 O O . MET A 1 116 ? -8.844 -12.438 -6.234 1 98.81 116 MET A O 1
ATOM 941 N N . ASN A 1 117 ? -9.844 -13.812 -4.824 1 98.56 117 ASN A N 1
ATOM 942 C CA . ASN A 1 117 ? -11.18 -13.359 -5.219 1 98.56 117 ASN A CA 1
ATOM 943 C C . ASN A 1 117 ? -11.594 -12.109 -4.445 1 98.56 117 ASN A C 1
ATOM 945 O O . ASN A 1 117 ? -10.773 -11.469 -3.791 1 98.56 117 ASN A O 1
ATOM 949 N N . ASP A 1 118 ? -12.836 -11.68 -4.594 1 98.06 118 ASP A N 1
ATOM 950 C CA . ASP A 1 118 ? -13.32 -10.414 -4.055 1 98.06 118 ASP A CA 1
ATOM 951 C C . ASP A 1 118 ? -13.344 -10.445 -2.527 1 98.06 118 ASP A C 1
ATOM 953 O O . ASP A 1 118 ? -13.398 -9.391 -1.882 1 98.06 118 ASP A O 1
ATOM 957 N N . GLU A 1 119 ? -13.195 -11.609 -1.924 1 97.19 119 GLU A N 1
ATOM 958 C CA . GLU A 1 119 ? -13.195 -11.758 -0.47 1 97.19 119 GLU A CA 1
ATOM 959 C C . GLU A 1 119 ? -11.781 -12.008 0.055 1 97.19 119 GLU A C 1
ATOM 961 O O . GLU A 1 119 ? -11.602 -12.32 1.233 1 97.19 119 GLU A O 1
ATOM 966 N N . GLY A 1 120 ? -10.836 -11.914 -0.8 1 97.31 120 GLY A N 1
ATOM 967 C CA . GLY A 1 120 ? -9.453 -12.117 -0.376 1 97.31 120 GLY A CA 1
ATOM 968 C C . GLY A 1 120 ? -9.094 -13.578 -0.183 1 97.31 120 GLY A C 1
ATOM 969 O O . GLY A 1 120 ? -8.133 -13.898 0.512 1 97.31 120 GLY A O 1
ATOM 970 N N . LYS A 1 121 ? -9.906 -14.453 -0.715 1 98.25 121 LYS A N 1
ATOM 971 C CA . LYS A 1 121 ? -9.656 -15.891 -0.653 1 98.25 121 LYS A CA 1
ATOM 972 C C . LYS A 1 121 ? -9.125 -16.422 -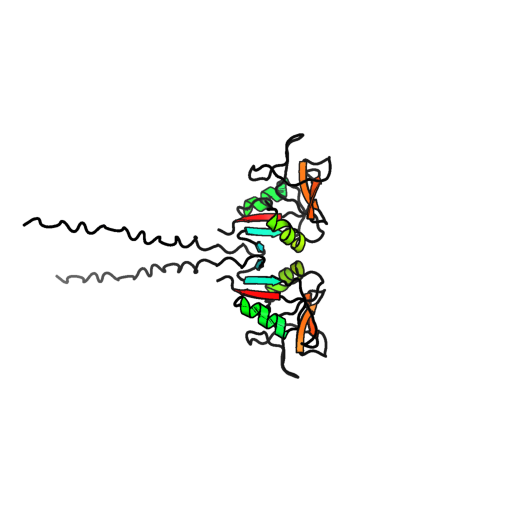1.985 1 98.25 121 LYS A C 1
ATOM 974 O O . LYS A 1 121 ? -9.414 -15.844 -3.041 1 98.25 121 LYS A O 1
ATOM 979 N N . ALA A 1 122 ? -8.352 -17.484 -1.917 1 98.56 122 ALA A N 1
ATOM 980 C CA . ALA A 1 122 ? -7.855 -18.094 -3.15 1 98.56 122 ALA A CA 1
ATOM 981 C C . ALA A 1 122 ? -8.953 -18.891 -3.848 1 98.56 122 ALA A C 1
ATOM 983 O O . ALA A 1 122 ? -9.672 -19.672 -3.207 1 98.56 122 ALA A O 1
ATOM 984 N N . SER A 1 123 ? -9.109 -18.672 -5.051 1 98.62 123 SER A N 1
ATOM 985 C CA . SER A 1 123 ? -9.977 -19.438 -5.934 1 98.62 123 SER A CA 1
ATOM 986 C C . SER A 1 123 ? -9.234 -19.891 -7.188 1 98.62 123 SER A C 1
ATOM 988 O O . SER A 1 123 ? -8.141 -19.406 -7.477 1 98.62 123 SER A O 1
ATOM 990 N N . CYS A 1 124 ? -9.812 -20.844 -7.871 1 98.19 124 CYS A N 1
ATOM 991 C CA . CYS A 1 124 ? -9.094 -21.344 -9.039 1 98.19 124 CYS A CA 1
ATOM 992 C C . CYS A 1 124 ? -9.938 -21.188 -10.297 1 98.19 124 CYS A C 1
ATOM 994 O O . CYS A 1 124 ? -11.164 -21.062 -10.219 1 98.19 124 CYS A O 1
ATOM 996 N N . SER A 1 125 ? -9.305 -21.109 -11.406 1 97.38 125 SER A N 1
ATOM 997 C CA . SER A 1 125 ? -9.898 -21.062 -12.734 1 97.38 125 SER A CA 1
ATOM 998 C C . SER A 1 125 ? -8.953 -21.625 -13.789 1 97.38 125 SER A C 1
ATOM 1000 O O . SER A 1 125 ? -7.84 -22.047 -13.461 1 97.38 125 SER A O 1
ATOM 1002 N N . ARG A 1 126 ? -9.508 -21.703 -15.008 1 97.69 126 ARG A N 1
ATOM 1003 C CA . ARG A 1 126 ? -8.617 -22.062 -16.109 1 97.69 126 ARG A CA 1
ATOM 1004 C C . ARG A 1 126 ? -7.477 -21.047 -16.25 1 97.69 126 ARG A C 1
ATOM 1006 O O . ARG A 1 126 ? -7.688 -19.844 -16.125 1 97.69 126 ARG A O 1
ATOM 1013 N N . CYS A 1 127 ? -6.352 -21.531 -16.547 1 98.5 127 CYS A N 1
ATOM 1014 C CA . CYS A 1 127 ? -5.145 -20.703 -16.594 1 98.5 127 CYS A CA 1
ATOM 1015 C C . CYS A 1 127 ? -5.215 -19.703 -17.734 1 98.5 127 CYS A C 1
ATOM 1017 O O . CYS A 1 127 ? -4.504 -18.703 -17.719 1 98.5 127 CYS A O 1
ATOM 1019 N N . SER A 1 128 ? -6.082 -19.984 -18.656 1 98.38 128 SER A N 1
ATOM 1020 C CA . SER A 1 128 ? -6.18 -19.156 -19.844 1 98.38 128 SER A CA 1
ATOM 1021 C C . SER A 1 128 ? -7.121 -17.969 -19.625 1 98.38 128 SER A C 1
ATOM 1023 O O . SER A 1 128 ? -7.258 -17.109 -20.484 1 98.38 128 SER A O 1
ATOM 1025 N N . THR A 1 129 ? -7.824 -18.031 -18.422 1 98.44 129 THR A N 1
ATOM 1026 C CA . THR A 1 129 ? -8.719 -16.922 -18.109 1 98.44 129 THR A CA 1
ATOM 1027 C C . THR A 1 129 ? -7.938 -15.633 -17.891 1 98.44 129 THR A C 1
ATOM 1029 O O . THR A 1 129 ? -6.75 -15.664 -17.562 1 98.44 129 THR A O 1
ATOM 1032 N N . HIS A 1 130 ? -8.594 -14.484 -18.109 1 98.88 130 HIS A N 1
ATOM 1033 C CA . HIS A 1 130 ? -7.938 -13.195 -17.922 1 98.88 130 HIS A CA 1
ATOM 1034 C C . HIS A 1 130 ? -8.32 -12.57 -16.594 1 98.88 130 HIS A C 1
ATOM 1036 O O . HIS A 1 130 ? -9.508 -12.352 -16.328 1 98.88 130 HIS A O 1
ATOM 1042 N N . HIS A 1 131 ? -7.391 -12.336 -15.742 1 98.88 131 HIS A N 1
ATOM 1043 C CA . HIS A 1 131 ? -7.527 -11.609 -14.484 1 98.88 131 HIS A CA 1
ATOM 1044 C C . HIS A 1 131 ? -6.434 -10.555 -14.344 1 98.88 131 HIS A C 1
ATOM 1046 O O . HIS A 1 131 ? -5.418 -10.602 -15.047 1 98.88 131 HIS A O 1
ATOM 1052 N N . HIS A 1 132 ? -6.668 -9.547 -13.547 1 98.94 132 HIS A N 1
ATOM 1053 C CA . HIS A 1 132 ? -5.535 -8.773 -13.055 1 98.94 132 HIS A CA 1
ATOM 1054 C C . HIS A 1 132 ? -4.527 -9.672 -12.336 1 98.94 132 HIS A C 1
ATOM 1056 O O . HIS A 1 132 ? -4.797 -10.852 -12.102 1 98.94 132 HIS A O 1
ATOM 1062 N N . TRP A 1 133 ? -3.324 -9.18 -12.055 1 98.94 133 TRP A N 1
ATOM 1063 C CA . TRP A 1 133 ? -2.354 -10.016 -11.359 1 98.94 133 TRP A CA 1
ATOM 1064 C C . TRP A 1 133 ? -1.546 -9.203 -10.359 1 98.94 133 TRP A C 1
ATOM 1066 O O . TRP A 1 133 ? -1.523 -7.973 -10.43 1 98.94 133 TRP A O 1
ATOM 1076 N N . ILE A 1 134 ? -0.979 -9.867 -9.406 1 98.94 134 ILE A N 1
ATOM 1077 C CA . ILE A 1 134 ? -0.086 -9.305 -8.406 1 98.94 134 ILE A CA 1
ATOM 1078 C C . ILE A 1 134 ? 1.301 -9.93 -8.531 1 98.94 134 ILE A C 1
ATOM 1080 O O . ILE A 1 134 ? 1.427 -11.148 -8.68 1 98.94 134 ILE A O 1
ATOM 1084 N N . CYS A 1 135 ? 2.293 -9.117 -8.531 1 98.94 135 CYS A N 1
ATOM 1085 C CA . CYS A 1 135 ? 3.672 -9.578 -8.422 1 98.94 135 CYS A CA 1
ATOM 1086 C C . CYS A 1 135 ? 4.223 -9.312 -7.023 1 98.94 135 CYS A C 1
ATOM 1088 O O . CYS A 1 135 ? 3.752 -8.414 -6.328 1 98.94 135 CYS A O 1
ATOM 1090 N N . SER A 1 136 ? 5.246 -10.07 -6.648 1 98.75 136 SER A N 1
ATOM 1091 C CA . SER A 1 136 ? 5.984 -9.766 -5.43 1 98.75 136 SER A CA 1
ATOM 1092 C C . SER A 1 136 ? 7.465 -10.102 -5.582 1 98.75 136 SER A C 1
ATOM 1094 O O . SER A 1 136 ? 7.824 -11.008 -6.34 1 98.75 136 SER A O 1
ATOM 1096 N N . LYS A 1 137 ? 8.281 -9.375 -4.922 1 97.38 137 LYS A N 1
ATOM 1097 C CA . LYS A 1 137 ? 9.711 -9.633 -4.785 1 97.38 137 LYS A CA 1
ATOM 1098 C C . LYS A 1 137 ? 10.242 -9.094 -3.461 1 97.38 137 LYS A C 1
ATOM 1100 O O . LYS A 1 137 ? 9.656 -8.18 -2.875 1 97.38 137 LYS A O 1
ATOM 1105 N N . PRO A 1 138 ? 11.312 -9.672 -2.969 1 92.88 138 PRO A N 1
ATOM 1106 C CA . PRO A 1 138 ? 11.93 -9.07 -1.78 1 92.88 138 PRO A CA 1
ATOM 1107 C C . PRO A 1 138 ? 12.453 -7.66 -2.031 1 92.88 138 PRO A C 1
ATOM 1109 O O . PRO A 1 138 ? 12.773 -7.309 -3.17 1 92.88 138 PRO A O 1
ATOM 1112 N N . ASP A 1 139 ? 12.469 -6.891 -0.998 1 83 139 ASP A N 1
ATOM 1113 C CA . ASP A 1 139 ? 12.945 -5.516 -1.139 1 83 139 ASP A CA 1
ATOM 1114 C C . ASP A 1 139 ? 14.445 -5.422 -0.893 1 83 139 ASP A C 1
ATOM 1116 O O . ASP A 1 139 ? 14.922 -4.465 -0.279 1 83 139 ASP A O 1
ATOM 1120 N N . TRP A 1 140 ? 15.305 -6.414 -1.068 1 77.44 140 TRP A N 1
ATOM 1121 C CA . TRP A 1 140 ? 16.766 -6.391 -0.956 1 77.44 140 TRP A CA 1
ATOM 1122 C C . TRP A 1 140 ? 17.406 -7.086 -2.148 1 77.44 140 TRP A C 1
ATOM 1124 O O . TRP A 1 140 ? 16.781 -7.902 -2.818 1 77.44 140 TRP A O 1
ATOM 1134 N N . SER B 1 1 ? 69.812 20.297 -20.109 1 33 1 SER B N 1
ATOM 1135 C CA . SER B 1 1 ? 69 19.062 -20.062 1 33 1 SER B CA 1
ATOM 1136 C C . SER B 1 1 ? 67.812 19.188 -19.109 1 33 1 SER B C 1
ATOM 1138 O O . SER B 1 1 ? 68 19.344 -17.891 1 33 1 SER B O 1
ATOM 1140 N N . GLN B 1 2 ? 66.75 19.938 -19.516 1 34.69 2 GLN B N 1
ATOM 1141 C CA . GLN B 1 2 ? 65.5 20.359 -18.812 1 34.69 2 GLN B CA 1
ATOM 1142 C C . GLN B 1 2 ? 64.688 19.141 -18.391 1 34.69 2 GLN B C 1
ATOM 1144 O O . GLN B 1 2 ? 64.375 18.297 -19.219 1 34.69 2 GLN B O 1
ATOM 1149 N N . ILE B 1 3 ? 64.875 18.594 -17.234 1 38.28 3 ILE B N 1
ATOM 1150 C CA . ILE B 1 3 ? 64.062 17.578 -16.547 1 38.28 3 ILE B CA 1
ATOM 1151 C C . ILE B 1 3 ? 62.625 17.969 -16.578 1 38.28 3 ILE B C 1
ATOM 1153 O O . ILE B 1 3 ? 62.25 19.047 -16.094 1 38.28 3 ILE B O 1
ATOM 1157 N N . ASN B 1 4 ? 61.938 17.641 -17.641 1 37 4 ASN B N 1
ATOM 1158 C CA . ASN B 1 4 ? 60.5 17.766 -17.75 1 37 4 ASN B CA 1
ATOM 1159 C C . ASN B 1 4 ? 59.781 17.172 -16.516 1 37 4 ASN B C 1
ATOM 1161 O O . ASN B 1 4 ? 59.938 15.977 -16.234 1 37 4 ASN B O 1
ATOM 1165 N N . LYS B 1 5 ? 59.562 18 -15.539 1 34.72 5 LYS B N 1
ATOM 1166 C CA . LYS B 1 5 ? 58.719 17.719 -14.375 1 34.72 5 LYS B CA 1
ATOM 1167 C C . LYS B 1 5 ? 57.406 17.094 -14.789 1 34.72 5 LYS B C 1
ATOM 1169 O O . LYS B 1 5 ? 56.562 17.75 -15.438 1 34.72 5 LYS B O 1
ATOM 1174 N N . THR B 1 6 ? 57.438 15.82 -15.336 1 39.12 6 THR B N 1
ATOM 1175 C CA . THR B 1 6 ? 56.156 15.156 -15.469 1 39.12 6 THR B CA 1
ATOM 1176 C C . THR B 1 6 ? 55.312 15.305 -14.188 1 39.12 6 THR B C 1
ATOM 1178 O O . THR B 1 6 ? 55.719 14.789 -13.141 1 39.12 6 THR B O 1
ATOM 1181 N N . THR B 1 7 ? 54.844 16.516 -13.875 1 38.03 7 THR B N 1
ATOM 1182 C CA . THR B 1 7 ? 53.812 16.656 -12.859 1 38.03 7 THR B CA 1
ATOM 1183 C C . THR B 1 7 ? 52.719 15.578 -13.047 1 38.03 7 THR B C 1
ATOM 1185 O O . THR B 1 7 ? 52.188 15.422 -14.141 1 38.03 7 THR B O 1
ATOM 1188 N N . LEU B 1 8 ? 53.031 14.391 -12.508 1 35.53 8 LEU B N 1
ATOM 1189 C CA . LEU B 1 8 ? 51.938 13.469 -12.297 1 35.53 8 LEU B CA 1
ATOM 1190 C C . LEU B 1 8 ? 50.656 14.219 -11.883 1 35.53 8 LEU B C 1
ATOM 1192 O O . LEU B 1 8 ? 50.688 14.961 -10.891 1 35.53 8 LEU B O 1
ATOM 1196 N N . ASN B 1 9 ? 50.031 14.828 -12.852 1 37.72 9 ASN B N 1
ATOM 1197 C CA . ASN B 1 9 ? 48.656 15.289 -12.609 1 37.72 9 ASN B CA 1
ATOM 1198 C C . ASN B 1 9 ? 47.875 14.273 -11.789 1 37.72 9 ASN B C 1
ATOM 1200 O O . ASN B 1 9 ? 47.688 13.133 -12.211 1 37.72 9 ASN B O 1
ATOM 1204 N N . LEU B 1 10 ? 48.031 14.266 -10.445 1 34.09 10 LEU B N 1
ATOM 1205 C CA . LEU B 1 10 ? 47.062 13.641 -9.539 1 34.09 10 LEU B CA 1
ATOM 1206 C C . LEU B 1 10 ? 45.625 13.836 -10.031 1 34.09 10 LEU B C 1
ATOM 1208 O O . LEU B 1 10 ? 45.094 14.945 -9.953 1 34.09 10 LEU B O 1
ATOM 1212 N N . ASP B 1 11 ? 45.406 13.641 -11.32 1 38.44 11 ASP B N 1
ATOM 1213 C CA . ASP B 1 11 ? 43.969 13.422 -11.523 1 38.44 11 ASP B CA 1
ATOM 1214 C C . ASP B 1 11 ? 43.344 12.688 -10.344 1 38.44 11 ASP B C 1
ATOM 1216 O O . ASP B 1 11 ? 43.719 11.562 -10.031 1 38.44 11 ASP B O 1
ATOM 1220 N N . ASP B 1 12 ? 43.094 13.391 -9.266 1 35.66 12 ASP B N 1
ATOM 1221 C CA . ASP B 1 12 ? 42.219 12.961 -8.18 1 35.66 12 ASP B CA 1
ATOM 1222 C C . ASP B 1 12 ? 41.094 12.062 -8.711 1 35.66 12 ASP B C 1
ATOM 1224 O O . ASP B 1 12 ? 40.25 12.508 -9.508 1 35.66 12 ASP B O 1
ATOM 1228 N N . HIS B 1 13 ? 41.375 10.922 -9.211 1 35.62 13 HIS B N 1
ATOM 1229 C CA . HIS B 1 13 ? 40.281 9.961 -9.227 1 35.62 13 HIS B CA 1
ATOM 1230 C C . HIS B 1 13 ? 39.312 10.188 -8.055 1 35.62 13 HIS B C 1
ATOM 1232 O O . HIS B 1 13 ? 39.625 9.805 -6.922 1 35.62 13 HIS B O 1
ATOM 1238 N N . LYS B 1 14 ? 38.719 11.367 -7.855 1 35.22 14 LYS B N 1
ATOM 1239 C CA . LYS B 1 14 ? 37.5 11.375 -7.051 1 35.22 14 LYS B CA 1
ATOM 1240 C C . LYS B 1 14 ? 36.75 10.055 -7.184 1 35.22 14 LYS B C 1
ATOM 1242 O O . LYS B 1 14 ? 36.156 9.773 -8.227 1 35.22 14 LYS B O 1
ATOM 1247 N N . LEU B 1 15 ? 37.406 8.961 -7.039 1 34.56 15 LEU B N 1
ATOM 1248 C CA . LEU B 1 15 ? 36.531 7.848 -6.684 1 34.56 15 LEU B CA 1
ATOM 1249 C C . LEU B 1 15 ? 35.25 8.344 -6.043 1 34.56 15 LEU B C 1
ATOM 1251 O O . LEU B 1 15 ? 35.25 8.828 -4.906 1 34.56 15 LEU B O 1
ATOM 1255 N N . LEU B 1 16 ? 34.531 9.164 -6.715 1 35.25 16 L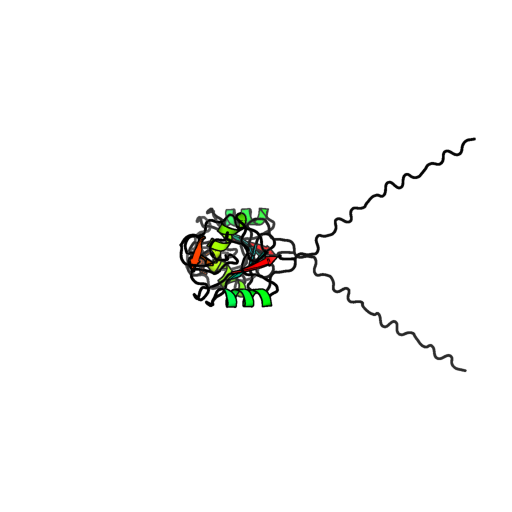EU B N 1
ATOM 1256 C CA . LEU B 1 16 ? 33.156 9.359 -6.293 1 35.25 16 LEU B CA 1
ATOM 1257 C C . LEU B 1 16 ? 32.625 8.133 -5.559 1 35.25 16 LEU B C 1
ATOM 1259 O O . LEU B 1 16 ? 32.469 7.059 -6.152 1 35.25 16 LEU B O 1
ATOM 1263 N N . LEU B 1 17 ? 33.156 7.828 -4.473 1 36.88 17 LEU B N 1
ATOM 1264 C CA . LEU B 1 17 ? 32.406 6.973 -3.566 1 36.88 17 LEU B CA 1
ATOM 1265 C C . LEU B 1 17 ? 30.906 7.09 -3.828 1 36.88 17 LEU B C 1
ATOM 1267 O O . LEU B 1 17 ? 30.328 8.172 -3.689 1 36.88 17 LEU B O 1
ATOM 1271 N N . ALA B 1 18 ? 30.438 6.598 -4.895 1 38.03 18 ALA B N 1
ATOM 1272 C CA . ALA B 1 18 ? 28.984 6.492 -4.898 1 38.03 18 ALA B CA 1
ATOM 1273 C C . ALA B 1 18 ? 28.438 6.434 -3.477 1 38.03 18 ALA B C 1
ATOM 1275 O O . ALA B 1 18 ? 28.719 5.496 -2.73 1 38.03 18 ALA B O 1
ATOM 1276 N N . ALA B 1 19 ? 28.547 7.48 -2.732 1 40.47 19 ALA B N 1
ATOM 1277 C CA . ALA B 1 19 ? 27.844 7.539 -1.453 1 40.47 19 ALA B CA 1
ATOM 1278 C C . ALA B 1 19 ? 26.703 6.535 -1.407 1 40.47 19 ALA B C 1
ATOM 1280 O O . ALA B 1 19 ? 25.812 6.559 -2.264 1 40.47 19 ALA B O 1
ATOM 1281 N N . SER B 1 20 ? 26.906 5.27 -1.292 1 45.25 20 SER B N 1
ATOM 1282 C CA . SER B 1 20 ? 25.812 4.32 -1.055 1 45.25 20 SER B CA 1
ATOM 1283 C C . SER B 1 20 ? 24.625 5 -0.392 1 45.25 20 SER B C 1
ATOM 1285 O O . SER B 1 20 ? 24.781 5.762 0.562 1 45.25 20 SER B O 1
ATOM 1287 N N . GLU B 1 21 ? 23.75 5.676 -1.169 1 52.28 21 GLU B N 1
ATOM 1288 C CA . GLU B 1 21 ? 22.578 6.168 -0.458 1 52.28 21 GLU B CA 1
ATOM 1289 C C . GLU B 1 21 ? 22.359 5.395 0.839 1 52.28 21 GLU B C 1
ATOM 1291 O O . GLU B 1 21 ? 22.562 4.18 0.888 1 52.28 21 GLU B O 1
ATOM 1296 N N . PRO B 1 22 ? 22.609 6.062 1.979 1 54.84 22 PRO B N 1
ATOM 1297 C CA . PRO B 1 22 ? 22.312 5.297 3.191 1 54.84 22 PRO B CA 1
ATOM 1298 C C . PRO B 1 22 ? 21.203 4.277 2.9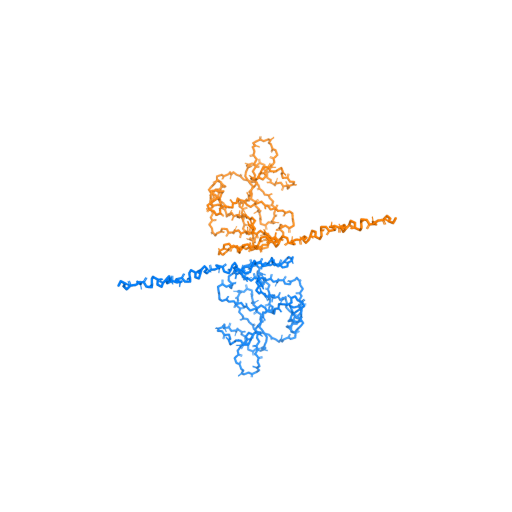86 1 54.84 22 PRO B C 1
ATOM 1300 O O . PRO B 1 22 ? 20.312 4.492 2.164 1 54.84 22 PRO B O 1
ATOM 1303 N N . GLY B 1 23 ? 21.484 3.068 3.166 1 63.66 23 GLY B N 1
ATOM 1304 C CA . GLY B 1 23 ? 20.531 1.975 3.07 1 63.66 23 GLY B CA 1
ATOM 1305 C C . GLY B 1 23 ? 19.141 2.357 3.531 1 63.66 23 GLY B C 1
ATOM 1306 O O . GLY B 1 23 ? 18.969 3.246 4.371 1 63.66 23 GLY B O 1
ATOM 1307 N N . ARG B 1 24 ? 18.094 2.402 2.672 1 75.31 24 ARG B N 1
ATOM 1308 C CA . ARG B 1 24 ? 16.688 2.623 3.027 1 75.31 24 ARG B CA 1
ATOM 1309 C C . ARG B 1 24 ? 16.281 1.741 4.199 1 75.31 24 ARG B C 1
ATOM 1311 O O . ARG B 1 24 ? 16.703 0.587 4.297 1 75.31 24 ARG B O 1
ATOM 1318 N N . LEU B 1 25 ? 15.688 2.369 5.176 1 78.62 25 LEU B N 1
ATOM 1319 C CA . LEU B 1 25 ? 15.148 1.634 6.312 1 78.62 25 LEU B CA 1
ATOM 1320 C C . LEU B 1 25 ? 13.766 1.068 5.992 1 78.62 25 LEU B C 1
ATOM 1322 O O . LEU B 1 25 ? 12.961 1.729 5.336 1 78.62 25 LEU B O 1
ATOM 1326 N N . PRO B 1 26 ? 13.586 -0.114 6.383 1 84.5 26 PRO B N 1
ATOM 1327 C CA . PRO B 1 26 ? 12.242 -0.653 6.195 1 84.5 26 PRO B CA 1
ATOM 1328 C C . PRO B 1 26 ? 11.172 0.157 6.93 1 84.5 26 PRO B C 1
ATOM 1330 O O . PRO B 1 26 ? 11.445 0.715 7.996 1 84.5 26 PRO B O 1
ATOM 1333 N N . CYS B 1 27 ? 10.031 0.239 6.348 1 94 27 CYS B N 1
ATOM 1334 C CA . CYS B 1 27 ? 8.914 0.856 7.051 1 94 27 CYS B CA 1
ATOM 1335 C C . CYS B 1 27 ? 8.547 0.061 8.297 1 94 27 CYS B C 1
ATOM 1337 O O . CYS B 1 27 ? 8.766 -1.15 8.352 1 94 27 CYS B O 1
ATOM 1339 N N . PRO B 1 28 ? 8.023 0.721 9.312 1 93.75 28 PRO B N 1
ATOM 1340 C CA . PRO B 1 28 ? 7.523 -0.016 10.477 1 93.75 28 PRO B CA 1
ATOM 1341 C C . PRO B 1 28 ? 6.492 -1.077 10.102 1 93.75 28 PRO B C 1
ATOM 1343 O O . PRO B 1 28 ? 5.879 -1 9.039 1 93.75 28 PRO B O 1
ATOM 1346 N N . THR B 1 29 ? 6.402 -2.023 11 1 93.06 29 THR B N 1
ATOM 1347 C CA . THR B 1 29 ? 5.422 -3.078 10.781 1 93.06 29 THR B CA 1
ATOM 1348 C C . THR B 1 29 ? 4.043 -2.484 10.508 1 93.06 29 THR B C 1
ATOM 1350 O O . THR B 1 29 ? 3.627 -1.533 11.172 1 93.06 29 THR B O 1
ATOM 1353 N N . ASP B 1 30 ? 3.4 -2.879 9.445 1 93.94 30 ASP B N 1
ATOM 1354 C CA . ASP B 1 30 ? 2.025 -2.564 9.07 1 93.94 30 ASP B CA 1
ATOM 1355 C C . ASP B 1 30 ? 1.945 -1.213 8.367 1 93.94 30 ASP B C 1
ATOM 1357 O O . ASP B 1 30 ? 0.853 -0.722 8.078 1 93.94 30 ASP B O 1
ATOM 1361 N N . TRP B 1 31 ? 3.111 -0.583 8.242 1 97.56 31 TRP B N 1
ATOM 1362 C CA . TRP B 1 31 ? 3.164 0.603 7.395 1 97.56 31 TRP B CA 1
ATOM 1363 C C . TRP B 1 31 ? 3.406 0.218 5.938 1 97.56 31 TRP B C 1
ATOM 1365 O O . TRP B 1 31 ? 3.996 -0.828 5.656 1 97.56 31 TRP B O 1
ATOM 1375 N N . ILE B 1 32 ? 3 1.073 5.062 1 97.75 32 ILE B N 1
ATOM 1376 C CA . ILE B 1 32 ? 3.074 0.835 3.627 1 97.75 32 ILE B CA 1
ATOM 1377 C C . ILE B 1 32 ? 4.168 1.708 3.014 1 97.75 32 ILE B C 1
ATOM 1379 O O . ILE B 1 32 ? 4.195 2.922 3.23 1 97.75 32 ILE B O 1
ATOM 1383 N N . GLY B 1 33 ? 5.051 1.076 2.311 1 96.38 33 GLY B N 1
ATOM 1384 C CA . GLY B 1 33 ? 6.066 1.836 1.595 1 96.38 33 GLY B CA 1
ATOM 1385 C C . GLY B 1 33 ? 5.629 2.244 0.2 1 96.38 33 GLY B C 1
ATOM 1386 O O . GLY B 1 33 ? 5.051 1.44 -0.534 1 96.38 33 GLY B O 1
ATOM 1387 N N . TYR B 1 34 ? 5.852 3.523 -0.143 1 96.81 34 TYR B N 1
ATOM 1388 C CA . TYR B 1 34 ? 5.551 4.02 -1.481 1 96.81 34 TYR B CA 1
ATOM 1389 C C . TYR B 1 34 ? 6.453 5.199 -1.84 1 96.81 34 TYR B C 1
ATOM 1391 O O . TYR B 1 34 ? 6.477 6.207 -1.129 1 96.81 34 TYR B O 1
ATOM 1399 N N . GLN B 1 35 ? 7.188 5.062 -2.867 1 91.81 35 GLN B N 1
ATOM 1400 C CA . GLN B 1 35 ? 8.008 6.141 -3.408 1 91.81 35 GLN B CA 1
ATOM 1401 C C . GLN B 1 35 ? 8.867 6.781 -2.32 1 91.81 35 GLN B C 1
ATOM 1403 O O . GLN B 1 35 ? 8.844 8 -2.143 1 91.81 35 GLN B O 1
ATOM 1408 N N . LYS B 1 36 ? 9.508 6.012 -1.516 1 89.88 36 LYS B N 1
ATOM 1409 C CA . LYS B 1 36 ? 10.5 6.414 -0.525 1 89.88 36 LYS B CA 1
ATOM 1410 C C . LYS B 1 36 ? 9.836 6.965 0.731 1 89.88 36 LYS B C 1
ATOM 1412 O O . LYS B 1 36 ? 10.461 7.695 1.504 1 89.88 36 LYS B O 1
ATOM 1417 N N . LYS B 1 37 ? 8.602 6.707 0.895 1 95.56 37 LYS B N 1
ATOM 1418 C CA . LYS B 1 37 ? 7.867 7.074 2.104 1 95.56 37 LYS B CA 1
ATOM 1419 C C . LYS B 1 37 ? 7.176 5.863 2.717 1 95.56 37 LYS B C 1
ATOM 1421 O O . LYS B 1 37 ? 6.91 4.875 2.025 1 95.56 37 LYS B O 1
ATOM 1426 N N . CYS B 1 38 ? 6.945 6.004 3.943 1 97.31 38 CYS B N 1
ATOM 1427 C CA . CYS B 1 38 ? 6.098 5.066 4.668 1 97.31 38 CYS B CA 1
ATOM 1428 C C . CYS B 1 38 ? 4.781 5.719 5.074 1 97.31 38 CYS B C 1
ATOM 1430 O O . CYS B 1 38 ? 4.762 6.883 5.484 1 97.31 38 CYS B O 1
ATOM 1432 N N . PHE B 1 39 ? 3.727 5.012 4.965 1 98.75 39 PHE B N 1
ATOM 1433 C CA . PHE B 1 39 ? 2.393 5.504 5.289 1 98.75 39 PHE B CA 1
ATOM 1434 C C . PHE B 1 39 ? 1.703 4.582 6.289 1 98.75 39 PHE B C 1
ATOM 1436 O O . PHE B 1 39 ? 1.816 3.357 6.191 1 98.75 39 PHE B O 1
ATOM 1443 N N . TYR B 1 40 ? 1.043 5.164 7.23 1 98.81 40 TYR B N 1
ATOM 1444 C CA . TYR B 1 40 ? 0.183 4.449 8.172 1 98.81 40 TYR B CA 1
ATOM 1445 C C . TYR B 1 40 ? -1.275 4.852 7.984 1 98.81 40 TYR B C 1
ATOM 1447 O O . TYR B 1 40 ? -1.584 6.031 7.812 1 98.81 40 TYR B O 1
ATOM 1455 N N . PHE B 1 41 ? -2.143 3.914 7.945 1 98.88 41 PHE B N 1
ATOM 1456 C CA . PHE B 1 41 ? -3.584 4.125 7.887 1 98.88 41 PHE B CA 1
ATOM 1457 C C . PHE B 1 41 ? -4.262 3.594 9.141 1 98.88 41 PHE B C 1
ATOM 1459 O O . PHE B 1 41 ? -4.211 2.395 9.422 1 98.88 41 PHE B O 1
ATOM 1466 N N . SER B 1 42 ? -4.984 4.418 9.859 1 98.75 42 SER B N 1
ATOM 1467 C CA . SER B 1 42 ? -5.508 4.051 11.172 1 98.75 42 SER B CA 1
ATOM 1468 C C . SER B 1 42 ? -6.746 3.164 11.047 1 98.75 42 SER B C 1
ATOM 1470 O O . SER B 1 42 ? -7.488 3.264 10.062 1 98.75 42 SER B O 1
ATOM 1472 N N . ASP B 1 43 ? -6.988 2.312 12 1 96.75 43 ASP B N 1
ATOM 1473 C CA . ASP B 1 43 ? -8.219 1.535 12.109 1 96.75 43 ASP B CA 1
ATOM 1474 C C . ASP B 1 43 ? -9.195 2.188 13.078 1 96.75 43 ASP B C 1
ATOM 1476 O O . ASP B 1 43 ? -10.336 1.733 13.219 1 96.75 43 ASP B O 1
ATOM 1480 N N . LYS B 1 44 ? -8.758 3.27 13.734 1 98.38 44 LYS B N 1
ATOM 1481 C CA . LYS B 1 44 ? -9.57 4.012 14.688 1 98.38 44 LYS B CA 1
ATOM 1482 C C . LYS B 1 44 ? -9.789 5.449 14.227 1 98.38 44 LYS B C 1
ATOM 1484 O O . LYS B 1 44 ? -9.18 5.891 13.25 1 98.38 44 LYS B O 1
ATOM 1489 N N . GLU B 1 45 ? -10.695 6.094 14.875 1 98.88 45 GLU B N 1
ATOM 1490 C CA . GLU B 1 45 ? 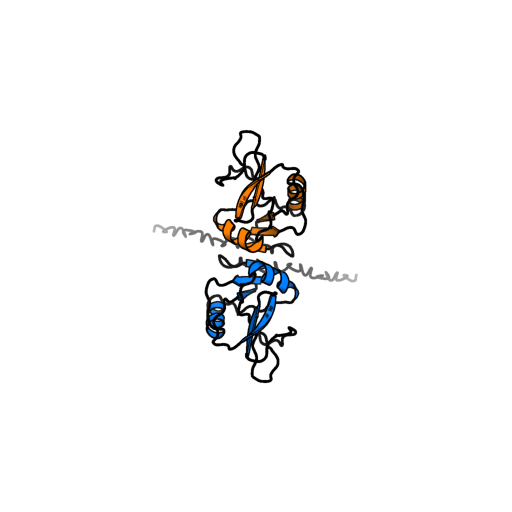-10.969 7.5 14.602 1 98.88 45 GLU B CA 1
ATOM 1491 C C . GLU B 1 45 ? -10.516 8.391 15.75 1 98.88 45 GLU B C 1
ATOM 1493 O O . GLU B 1 45 ? -10.625 8.008 16.922 1 98.88 45 GLU B O 1
ATOM 1498 N N . GLU B 1 46 ? -9.992 9.492 15.48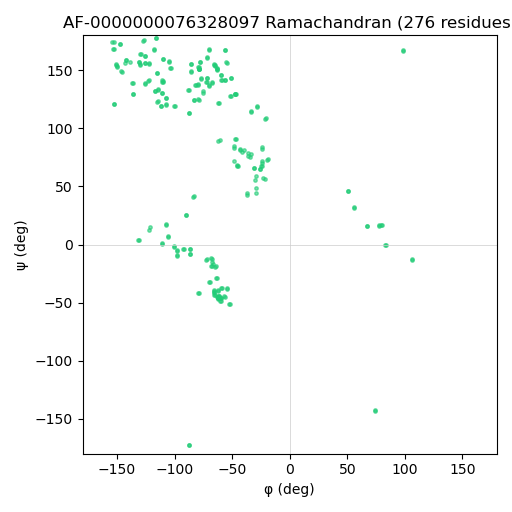4 1 98.88 46 GLU B N 1
ATOM 1499 C CA . GLU B 1 46 ? -9.578 10.484 16.469 1 98.88 46 GLU B CA 1
ATOM 1500 C C . GLU B 1 46 ? -9.734 11.906 15.93 1 98.88 46 GLU B C 1
ATOM 1502 O O . GLU B 1 46 ? -10.078 12.094 14.758 1 98.88 46 GLU B O 1
ATOM 1507 N N . THR B 1 47 ? -9.531 12.891 16.766 1 98.94 47 THR B N 1
ATOM 1508 C CA . THR B 1 47 ? -9.477 14.281 16.328 1 98.94 47 THR B CA 1
ATOM 1509 C C . THR B 1 47 ? -8.203 14.547 15.516 1 98.94 47 THR B C 1
ATOM 1511 O O . THR B 1 47 ? -7.277 13.734 15.531 1 98.94 47 THR B O 1
ATOM 1514 N N . TRP B 1 48 ? -8.203 15.648 14.891 1 98.88 48 TRP B N 1
ATOM 1515 C CA . TRP B 1 48 ? -7.031 16 14.102 1 98.88 48 TRP B CA 1
ATOM 1516 C C . TRP B 1 48 ? -5.789 16.109 14.984 1 98.88 48 TRP B C 1
ATOM 1518 O O . TRP B 1 48 ? -4.734 15.57 14.641 1 98.88 48 TRP B O 1
ATOM 1528 N N . SER B 1 49 ? -5.922 16.781 16.156 1 98.81 49 SER B N 1
ATOM 1529 C CA . SER B 1 49 ? -4.801 16.984 17.062 1 98.81 49 SER B CA 1
ATOM 1530 C C . SER B 1 49 ? -4.316 15.656 17.656 1 98.81 49 SER B C 1
ATOM 1532 O O . SER B 1 49 ? -3.111 15.43 17.781 1 98.81 49 SER B O 1
ATOM 1534 N N . ALA B 1 50 ? -5.234 14.797 18.016 1 98.94 50 ALA B N 1
ATOM 1535 C CA . ALA B 1 50 ? -4.863 13.484 18.547 1 98.94 50 ALA B CA 1
ATOM 1536 C C . ALA B 1 50 ? -4.172 12.641 17.484 1 98.94 50 ALA B C 1
ATOM 1538 O O . ALA B 1 50 ? -3.227 11.906 17.781 1 98.94 50 ALA B O 1
ATOM 1539 N N . SER B 1 51 ? -4.641 12.703 16.312 1 98.94 51 SER B N 1
ATOM 1540 C CA . SER B 1 51 ? -4.039 11.992 15.188 1 98.94 51 SER B CA 1
ATOM 1541 C C . SER B 1 51 ? -2.613 12.469 14.93 1 98.94 51 SER B C 1
ATOM 1543 O O . SER B 1 51 ? -1.716 11.656 14.695 1 98.94 51 SER B O 1
ATOM 1545 N N . LYS B 1 52 ? -2.451 13.789 14.93 1 98.88 52 LYS B N 1
ATOM 1546 C CA . LYS B 1 52 ? -1.124 14.383 14.781 1 98.88 52 LYS B CA 1
ATOM 1547 C C . LYS B 1 52 ? -0.174 13.867 15.859 1 98.88 52 LYS B C 1
ATOM 1549 O O . LYS B 1 52 ? 0.977 13.531 15.578 1 98.88 52 LYS B O 1
ATOM 1554 N N . HIS B 1 53 ? -0.637 13.836 17.031 1 98.88 53 HIS B N 1
ATOM 1555 C CA . HIS B 1 53 ? 0.172 13.344 18.141 1 98.88 53 HIS B CA 1
ATOM 1556 C C . HIS B 1 53 ? 0.547 11.875 17.938 1 98.88 53 HIS B C 1
ATOM 1558 O O . HIS B 1 53 ? 1.699 11.492 18.156 1 98.88 53 HIS B O 1
ATOM 1564 N N . PHE B 1 54 ? -0.359 11.039 17.578 1 98.88 54 PHE B N 1
ATOM 1565 C CA . PHE B 1 54 ? -0.075 9.633 17.312 1 98.88 54 PHE B CA 1
ATOM 1566 C C . PHE B 1 54 ? 1.077 9.492 16.328 1 98.88 54 PHE B C 1
ATOM 1568 O O . PHE B 1 54 ? 2.012 8.727 16.562 1 98.88 54 PHE B O 1
ATOM 1575 N N . CYS B 1 55 ? 0.958 10.219 15.164 1 98.88 55 CYS B N 1
ATOM 1576 C CA . CYS B 1 55 ? 1.986 10.125 14.133 1 98.88 55 CYS B CA 1
ATOM 1577 C C . CYS B 1 55 ? 3.348 10.539 14.68 1 98.88 55 CYS B C 1
ATOM 1579 O O . CYS B 1 55 ? 4.367 9.938 14.344 1 98.88 55 CYS B O 1
ATOM 1581 N N . SER B 1 56 ? 3.371 11.531 15.523 1 98.62 56 SER B N 1
ATOM 1582 C CA . SER B 1 56 ? 4.625 12.039 16.078 1 98.62 56 SER B CA 1
ATOM 1583 C C . SER B 1 56 ? 5.324 10.977 16.922 1 98.62 56 SER B C 1
ATOM 1585 O O . SER B 1 56 ? 6.551 10.953 17.016 1 98.62 56 SER B O 1
ATOM 1587 N N . LEU B 1 57 ? 4.629 10.055 17.531 1 98.25 57 LEU B N 1
ATOM 1588 C CA . LEU B 1 57 ? 5.191 8.977 18.344 1 98.25 57 LEU B CA 1
ATOM 1589 C C . LEU B 1 57 ? 6.031 8.039 17.484 1 98.25 57 LEU B C 1
ATOM 1591 O O . LEU B 1 57 ? 6.863 7.289 18 1 98.25 57 LEU B O 1
ATOM 1595 N N . TYR B 1 58 ? 5.844 8.047 16.172 1 97.56 58 TYR B N 1
ATOM 1596 C CA . TYR B 1 58 ? 6.578 7.215 15.227 1 97.56 58 TYR B CA 1
ATOM 1597 C C . TYR B 1 58 ? 7.574 8.047 14.422 1 97.56 58 TYR B C 1
ATOM 1599 O O . TYR B 1 58 ? 8.023 7.629 13.359 1 97.56 58 TYR B O 1
ATOM 1607 N N . ASN B 1 59 ? 7.836 9.25 14.969 1 97.25 59 ASN B N 1
ATOM 1608 C CA . ASN B 1 59 ? 8.688 10.188 14.25 1 97.25 59 ASN B CA 1
ATOM 1609 C C . ASN B 1 59 ? 8.156 10.477 12.852 1 97.25 59 ASN B C 1
ATOM 1611 O O . ASN B 1 59 ? 8.93 10.594 11.898 1 97.25 59 ASN B O 1
ATOM 1615 N N . ALA B 1 60 ? 6.859 10.422 12.742 1 98.5 60 ALA B N 1
ATOM 1616 C CA . ALA B 1 60 ? 6.125 10.727 11.516 1 98.5 60 ALA B CA 1
ATOM 1617 C C . ALA B 1 60 ? 5.223 11.945 11.703 1 98.5 60 ALA B C 1
ATOM 1619 O O . ALA B 1 60 ? 5.234 12.578 12.758 1 98.5 60 ALA B O 1
ATOM 1620 N N . THR B 1 61 ? 4.574 12.328 10.688 1 98.75 61 THR B N 1
ATOM 1621 C CA . THR B 1 61 ? 3.594 13.414 10.719 1 98.75 61 THR B CA 1
ATOM 1622 C C . THR B 1 61 ? 2.254 12.945 10.164 1 98.75 61 THR B C 1
ATOM 1624 O O . THR B 1 61 ? 2.176 11.898 9.516 1 98.75 61 THR B O 1
ATOM 1627 N N . LEU B 1 62 ? 1.218 13.711 10.477 1 98.88 62 LEU B N 1
ATOM 1628 C CA . LEU B 1 62 ? 0.072 13.547 9.586 1 98.88 62 LEU B CA 1
ATOM 1629 C C . LEU B 1 62 ? 0.493 13.68 8.125 1 98.88 62 LEU B C 1
ATOM 1631 O O . LEU B 1 62 ? 1.343 14.508 7.797 1 98.88 62 LEU B O 1
ATOM 1635 N N . ALA B 1 63 ? -0.076 12.945 7.344 1 98.88 63 ALA B N 1
ATOM 1636 C CA . ALA B 1 63 ? 0.489 12.656 6.027 1 98.88 63 ALA B CA 1
ATOM 1637 C C . ALA B 1 63 ? 0.617 13.93 5.195 1 98.88 63 ALA B C 1
ATOM 1639 O O . ALA B 1 63 ? -0.353 14.68 5.035 1 98.88 63 ALA B O 1
ATOM 1640 N N . ILE B 1 64 ? 1.734 14.164 4.832 1 98.5 64 ILE B N 1
ATOM 1641 C CA . ILE B 1 64 ? 2.004 15.094 3.744 1 98.5 64 ILE B CA 1
ATOM 1642 C C . ILE B 1 64 ? 1.957 14.352 2.408 1 98.5 64 ILE B C 1
ATOM 1644 O O . ILE B 1 64 ? 2.793 13.484 2.143 1 98.5 64 ILE B O 1
ATOM 1648 N N . ILE B 1 65 ? 1.014 14.633 1.584 1 98.12 65 ILE B N 1
ATOM 1649 C CA . ILE B 1 65 ? 0.741 13.836 0.393 1 98.12 65 ILE B CA 1
ATOM 1650 C C . ILE B 1 65 ? 1.092 14.641 -0.857 1 98.12 65 ILE B C 1
ATOM 1652 O O . ILE B 1 65 ? 0.525 15.711 -1.094 1 98.12 65 ILE B O 1
ATOM 1656 N N . GLU B 1 66 ? 2.01 14.102 -1.573 1 95.81 66 GLU B N 1
ATOM 1657 C CA . GLU B 1 66 ? 2.348 14.688 -2.867 1 95.81 66 GLU B CA 1
ATOM 1658 C C . GLU B 1 66 ? 1.324 14.305 -3.932 1 95.81 66 GLU B C 1
ATOM 1660 O O . GLU B 1 66 ? 0.643 13.281 -3.805 1 95.81 66 GLU B O 1
ATOM 1665 N N . ASN B 1 67 ? 1.243 15.109 -4.957 1 95.88 67 ASN B N 1
ATOM 1666 C CA . ASN B 1 67 ? 0.282 14.867 -6.027 1 95.88 67 ASN B CA 1
ATOM 1667 C C . ASN B 1 67 ? 0.429 13.461 -6.598 1 95.88 67 ASN B C 1
ATOM 1669 O O . ASN B 1 67 ? -0.567 12.789 -6.875 1 95.88 67 ASN B O 1
ATOM 1673 N N . GLU B 1 68 ? 1.666 12.961 -6.727 1 95.38 68 GLU B N 1
ATOM 1674 C CA . GLU B 1 68 ? 1.949 11.664 -7.332 1 95.38 68 GLU B CA 1
ATOM 1675 C C . GLU B 1 68 ? 1.52 10.523 -6.414 1 95.38 68 GLU B C 1
ATOM 1677 O O . GLU B 1 68 ? 1.431 9.367 -6.848 1 95.38 68 GLU B O 1
ATOM 1682 N N . GLU B 1 69 ? 1.219 10.867 -5.137 1 97.06 69 GLU B N 1
ATOM 1683 C CA . GLU B 1 69 ? 0.891 9.844 -4.145 1 97.06 69 GLU B CA 1
ATOM 1684 C C . GLU B 1 69 ? -0.619 9.695 -3.982 1 97.06 69 GLU B C 1
ATOM 1686 O O . GLU B 1 69 ? -1.092 8.734 -3.369 1 97.06 69 GLU B O 1
ATOM 1691 N N . LYS B 1 70 ? -1.408 10.586 -4.555 1 97.38 70 LYS B N 1
ATOM 1692 C CA . LYS B 1 70 ? -2.846 10.68 -4.309 1 97.38 70 LYS B CA 1
ATOM 1693 C C . LYS B 1 70 ? -3.555 9.383 -4.684 1 97.38 70 LYS B C 1
ATOM 1695 O O . LYS B 1 70 ? -4.387 8.883 -3.924 1 97.38 70 LYS B O 1
ATOM 1700 N N . ASP B 1 71 ? -3.201 8.867 -5.848 1 96.62 71 ASP B N 1
ATOM 1701 C CA . ASP B 1 71 ? -3.885 7.672 -6.336 1 96.62 71 ASP B CA 1
ATOM 1702 C C . ASP B 1 71 ? -3.604 6.473 -5.43 1 96.62 71 ASP B C 1
ATOM 1704 O O . ASP B 1 71 ? -4.508 5.691 -5.125 1 96.62 71 ASP B O 1
ATOM 1708 N N . PHE B 1 72 ? -2.391 6.32 -5.039 1 97.62 72 PHE B N 1
ATOM 1709 C CA . PHE B 1 72 ? -2.018 5.242 -4.133 1 97.62 72 PHE B CA 1
ATOM 1710 C C . PHE B 1 72 ? -2.768 5.359 -2.811 1 97.62 72 PHE B C 1
ATOM 1712 O O . PHE B 1 72 ? -3.336 4.379 -2.322 1 97.62 72 PHE B O 1
ATOM 1719 N N . VAL B 1 73 ? -2.746 6.605 -2.229 1 98.56 73 VAL B N 1
ATOM 1720 C CA . VAL B 1 73 ? -3.369 6.84 -0.929 1 98.56 73 VAL B CA 1
ATOM 1721 C C . VAL B 1 73 ? -4.863 6.539 -1.012 1 98.56 73 VAL B C 1
ATOM 1723 O O . VAL B 1 73 ? -5.414 5.848 -0.152 1 98.56 73 VAL B O 1
ATOM 1726 N N . GLN B 1 74 ? -5.504 7.051 -2.074 1 98.38 74 GLN B N 1
ATOM 1727 C CA . GLN B 1 74 ? -6.934 6.824 -2.256 1 98.38 74 GLN B CA 1
ATOM 1728 C C . GLN B 1 74 ? -7.242 5.34 -2.391 1 98.38 74 GLN B C 1
ATOM 1730 O O . GLN B 1 74 ? -8.211 4.844 -1.806 1 98.38 74 GLN B O 1
ATOM 1735 N N . ARG B 1 75 ? -6.426 4.691 -3.176 1 97.75 75 ARG B N 1
ATOM 1736 C CA . ARG B 1 75 ? -6.672 3.273 -3.42 1 97.75 75 ARG B CA 1
ATOM 1737 C C . ARG B 1 75 ? -6.578 2.471 -2.127 1 97.75 75 ARG B C 1
ATOM 1739 O O . ARG B 1 75 ? -7.387 1.575 -1.884 1 97.75 75 ARG B O 1
ATOM 1746 N N . TYR B 1 76 ? -5.656 2.787 -1.286 1 98.25 76 TYR B N 1
ATOM 1747 C CA . TYR B 1 76 ? -5.465 2.006 -0.071 1 98.25 76 TYR B CA 1
ATOM 1748 C C . TYR B 1 76 ? -6.492 2.385 0.99 1 98.25 76 TYR B C 1
ATOM 1750 O O . TYR B 1 76 ? -7.016 1.518 1.692 1 98.25 76 TYR B O 1
ATOM 1758 N N . LYS B 1 77 ? -6.766 3.658 1.148 1 98.12 77 LYS B N 1
ATOM 1759 C CA . LYS B 1 77 ? -7.684 4.121 2.186 1 98.12 77 LYS B CA 1
ATOM 1760 C C . LYS B 1 77 ? -9.117 3.711 1.871 1 98.12 77 LYS B C 1
ATOM 1762 O O . LYS B 1 77 ? -9.953 3.609 2.773 1 98.12 77 LYS B O 1
ATOM 1767 N N . GLY B 1 78 ? -9.398 3.662 0.546 1 96.75 78 GLY B N 1
ATOM 1768 C CA . GLY B 1 78 ? -10.766 3.369 0.145 1 96.75 78 GLY B CA 1
ATOM 1769 C C . GLY B 1 78 ? -11.711 4.539 0.355 1 96.75 78 GLY B C 1
ATOM 1770 O O . GLY B 1 78 ? -11.336 5.695 0.16 1 96.75 78 GLY B O 1
ATOM 1771 N N . SER B 1 79 ? -12.922 4.258 0.766 1 97.06 79 SER B N 1
ATOM 1772 C CA . SER B 1 79 ? -13.969 5.273 0.805 1 97.06 79 SER B CA 1
ATOM 1773 C C . SER B 1 79 ? -14.039 5.945 2.172 1 97.06 79 SER B C 1
ATOM 1775 O O . SER B 1 79 ? -14.789 6.906 2.361 1 97.06 79 SER B O 1
ATOM 1777 N N . ILE B 1 80 ? -13.242 5.488 3.088 1 97.75 80 ILE B N 1
ATOM 1778 C CA . ILE B 1 80 ? -13.273 6.004 4.453 1 97.75 80 ILE B CA 1
ATOM 1779 C C . ILE B 1 80 ? -12.508 7.32 4.527 1 97.75 80 ILE B C 1
ATOM 1781 O O . ILE B 1 80 ? -11.43 7.449 3.943 1 97.75 80 ILE B O 1
ATOM 1785 N N . SER B 1 81 ? -13.055 8.266 5.234 1 98.62 81 SER B N 1
ATOM 1786 C CA . SER B 1 81 ? -12.398 9.555 5.414 1 98.62 81 SER B CA 1
ATOM 1787 C C . SER B 1 81 ? -11.195 9.438 6.348 1 98.62 81 SER B C 1
ATOM 1789 O O . SER B 1 81 ? -11.266 8.75 7.367 1 98.62 81 SER B O 1
ATOM 1791 N N . HIS B 1 82 ? -10.133 10.133 6.008 1 98.94 82 HIS B N 1
ATOM 1792 C CA . HIS B 1 82 ? -8.914 10.117 6.809 1 98.94 82 HIS B CA 1
ATOM 1793 C C . HIS B 1 82 ? -8.336 11.523 6.965 1 98.94 82 HIS B C 1
ATOM 1795 O O . HIS B 1 82 ? -8.125 12.227 5.973 1 98.94 82 HIS B O 1
ATOM 1801 N N . TRP B 1 83 ? -8.047 11.891 8.195 1 98.94 83 TRP B N 1
ATOM 1802 C CA . TRP B 1 83 ? -7.281 13.117 8.414 1 98.94 83 TRP B CA 1
ATOM 1803 C C . TRP B 1 83 ? -5.957 13.078 7.668 1 98.94 83 TRP B C 1
ATOM 1805 O O . TRP B 1 83 ? -5.293 12.031 7.617 1 98.94 83 TRP B O 1
ATOM 1815 N N . ILE B 1 84 ? -5.531 14.148 7.113 1 98.94 84 ILE B N 1
ATOM 1816 C CA . ILE B 1 84 ? -4.203 14.344 6.551 1 98.94 84 ILE B CA 1
ATOM 1817 C C . ILE B 1 84 ? -3.568 15.602 7.145 1 98.94 84 ILE B C 1
ATOM 1819 O O . ILE B 1 84 ? -4.207 16.328 7.918 1 98.94 84 ILE B O 1
ATOM 1823 N N . GLY B 1 85 ? -2.334 15.891 6.805 1 98.88 85 GLY B N 1
ATOM 1824 C CA . GLY B 1 85 ? -1.569 16.953 7.449 1 98.88 85 GLY B CA 1
ATOM 1825 C C . GLY B 1 85 ? -1.836 18.312 6.863 1 98.88 85 GLY B C 1
ATOM 1826 O O . GLY B 1 85 ? -0.906 19.094 6.648 1 98.88 85 GLY B O 1
ATOM 1827 N N . LEU B 1 86 ? -3.047 18.578 6.582 1 98.62 86 LEU B N 1
ATOM 1828 C CA . LEU B 1 86 ? -3.449 19.875 6.078 1 98.62 86 LEU B CA 1
ATOM 1829 C C . LEU B 1 86 ? -4.281 20.625 7.113 1 98.62 86 LEU B C 1
ATOM 1831 O O . LEU B 1 86 ? -5.203 20.062 7.707 1 98.62 86 LEU B O 1
ATOM 1835 N N . HIS B 1 87 ? -3.896 21.844 7.328 1 98.5 87 HIS B N 1
ATOM 1836 C CA . HIS B 1 87 ? -4.629 22.703 8.242 1 98.5 87 HIS B CA 1
ATOM 1837 C C . HIS B 1 87 ? -4.438 24.172 7.879 1 98.5 87 HIS B C 1
ATOM 1839 O O . HIS B 1 87 ? -3.607 24.516 7.031 1 98.5 87 HIS B O 1
ATOM 1845 N N . ARG B 1 88 ? -5.254 24.984 8.492 1 97.69 88 ARG B N 1
ATOM 1846 C CA . ARG B 1 88 ? -5.082 26.422 8.266 1 97.69 88 ARG B CA 1
ATOM 1847 C C . ARG B 1 88 ? -5.512 27.219 9.492 1 97.69 88 ARG B C 1
ATOM 1849 O O . ARG B 1 88 ? -6.258 26.719 10.336 1 97.69 88 ARG B O 1
ATOM 1856 N N . GLU B 1 89 ? -4.949 28.375 9.648 1 94.94 89 GLU B N 1
ATOM 1857 C CA . GLU B 1 89 ? -5.547 29.406 10.492 1 94.94 89 GLU B CA 1
ATOM 1858 C C . GLU B 1 89 ? -6.688 30.125 9.766 1 94.94 89 GLU B C 1
ATOM 1860 O O . GLU B 1 89 ? -6.723 30.141 8.531 1 94.94 89 GLU B O 1
ATOM 1865 N N . PRO B 1 90 ? -7.66 30.609 10.516 1 91.38 90 PRO B N 1
ATOM 1866 C CA . PRO B 1 90 ? -8.766 31.312 9.867 1 91.38 90 PRO B CA 1
ATOM 1867 C C . PRO B 1 90 ? -8.281 32.344 8.844 1 91.38 90 PRO B C 1
ATOM 1869 O O . PRO B 1 90 ? -7.375 33.125 9.133 1 91.38 90 PRO B O 1
ATOM 1872 N N . GLU B 1 91 ? -8.836 32.281 7.629 1 89.69 91 GLU B N 1
ATOM 1873 C CA . GLU B 1 91 ? -8.602 33.219 6.547 1 89.69 91 GLU B CA 1
ATOM 1874 C C . GLU B 1 91 ? -7.168 33.125 6.035 1 89.69 91 GLU B C 1
ATOM 1876 O O . GLU B 1 91 ? -6.645 34.094 5.457 1 89.69 91 GLU B O 1
ATOM 1881 N N . GLN B 1 92 ? -6.441 32.156 6.305 1 95.12 92 GLN B N 1
ATOM 1882 C CA . GLN B 1 92 ? -5.094 31.906 5.805 1 95.12 92 GLN B CA 1
ATOM 1883 C C . GLN B 1 92 ? -5.074 30.719 4.836 1 95.12 92 GLN B C 1
ATOM 1885 O O . GLN B 1 92 ? -6.008 29.922 4.809 1 95.12 92 GLN B O 1
ATOM 1890 N N . PRO B 1 93 ? -4.074 30.656 4.039 1 96.69 93 PRO B N 1
ATOM 1891 C CA . PRO B 1 93 ? -3.975 29.531 3.119 1 96.69 93 PRO B CA 1
ATOM 1892 C C . PRO B 1 93 ? -3.773 28.203 3.842 1 96.69 93 PRO B C 1
ATOM 1894 O O . PRO B 1 93 ? -3.281 28.172 4.973 1 96.69 93 PRO B O 1
ATOM 1897 N N . TRP B 1 94 ? -4.168 27.188 3.197 1 98 94 TRP B N 1
ATOM 1898 C CA . TRP B 1 94 ? -3.92 25.844 3.717 1 98 94 TRP B CA 1
ATOM 1899 C C . TRP B 1 94 ? -2.43 25.531 3.701 1 98 94 TRP B C 1
ATOM 1901 O O . TRP B 1 94 ? -1.736 25.812 2.723 1 98 94 TRP B O 1
ATOM 1911 N N . THR B 1 95 ? -1.975 24.891 4.742 1 98.44 95 THR B N 1
ATOM 1912 C CA . THR B 1 95 ? -0.559 24.578 4.898 1 98.44 95 THR B CA 1
ATOM 1913 C C . THR B 1 95 ? -0.375 23.156 5.402 1 98.44 95 THR B C 1
ATOM 1915 O O . THR B 1 95 ? -1.125 22.688 6.266 1 98.44 95 THR B O 1
ATOM 1918 N N . TRP B 1 96 ? 0.618 22.531 4.805 1 98.62 96 TRP B N 1
ATOM 1919 C CA . TRP B 1 96 ? 0.992 21.219 5.328 1 98.62 96 TRP B CA 1
ATOM 1920 C C . TRP B 1 96 ? 1.69 21.344 6.676 1 98.62 96 TRP B C 1
ATOM 1922 O O . TRP B 1 96 ? 2.24 22.406 6.996 1 98.62 96 TRP B O 1
ATOM 1932 N N . VAL B 1 97 ? 1.735 20.312 7.414 1 98.38 97 VAL B N 1
ATOM 1933 C CA . VAL B 1 97 ? 2.279 20.297 8.766 1 98.38 97 VAL B CA 1
ATOM 1934 C C . VAL B 1 97 ? 3.783 20.562 8.719 1 98.38 97 VAL B C 1
ATOM 1936 O O . VAL B 1 97 ? 4.395 20.891 9.742 1 98.38 97 VAL B O 1
ATOM 1939 N N . ASN B 1 98 ? 4.383 20.438 7.617 1 97 98 ASN B N 1
ATOM 1940 C CA . ASN B 1 98 ? 5.797 20.781 7.512 1 97 98 ASN B CA 1
ATOM 1941 C C . ASN B 1 98 ? 6 22.266 7.223 1 97 98 ASN B C 1
ATOM 1943 O O . ASN B 1 98 ? 7.129 22.719 7.039 1 97 98 ASN B O 1
ATOM 1947 N N . GLY B 1 99 ? 4.926 22.984 7.031 1 96.94 99 GLY B N 1
ATOM 1948 C CA . GLY B 1 99 ? 5.016 24.422 6.883 1 96.94 99 GLY B CA 1
ATOM 1949 C C . GLY B 1 99 ? 4.816 24.891 5.453 1 96.94 99 GLY B C 1
ATOM 1950 O O . GLY B 1 99 ? 4.598 26.078 5.207 1 96.94 99 GLY B O 1
ATOM 1951 N N . SER B 1 100 ? 4.84 24.016 4.473 1 97.19 100 SER B N 1
ATOM 1952 C CA . SER B 1 100 ? 4.695 24.422 3.076 1 97.19 100 SER B CA 1
ATOM 1953 C C . SER B 1 100 ? 3.242 24.734 2.736 1 97.19 100 SER B C 1
ATOM 1955 O O . SER B 1 100 ? 2.33 24.047 3.217 1 97.19 100 SER B O 1
ATOM 1957 N N . VAL B 1 101 ? 3.055 25.719 1.941 1 97.56 101 VAL B N 1
ATOM 1958 C CA . VAL B 1 101 ? 1.716 26.062 1.478 1 97.56 101 VAL B CA 1
ATOM 1959 C C . VAL B 1 101 ? 1.211 24.984 0.51 1 97.56 101 VAL B C 1
ATOM 1961 O O . VAL B 1 101 ? 1.954 24.531 -0.362 1 97.56 101 VAL B O 1
ATOM 1964 N N . SER B 1 102 ? 0.009 24.641 0.672 1 97.69 102 SER B N 1
ATOM 1965 C CA . SER B 1 102 ? -0.553 23.594 -0.162 1 97.69 102 SER B CA 1
ATOM 1966 C C . SER B 1 102 ? -1.089 24.156 -1.476 1 97.69 102 SER B C 1
ATOM 1968 O O . SER B 1 102 ? -1.648 25.25 -1.507 1 97.69 102 SER B O 1
ATOM 1970 N N . THR B 1 103 ? -1.009 23.312 -2.52 1 96.12 103 THR B N 1
ATOM 1971 C CA . THR B 1 103 ? -1.634 23.641 -3.797 1 96.12 103 THR B CA 1
ATOM 1972 C C . THR B 1 103 ? -2.957 22.906 -3.959 1 96.12 103 THR B C 1
ATOM 1974 O O . THR B 1 103 ? -3.662 23.094 -4.953 1 96.12 103 THR B O 1
ATOM 1977 N N . TRP B 1 104 ? -3.305 22.078 -2.951 1 97.31 104 TRP B N 1
ATOM 1978 C CA . TRP B 1 104 ? -4.531 21.297 -3.037 1 97.31 104 TRP B CA 1
ATOM 1979 C C . TRP B 1 104 ? -5.758 22.188 -2.881 1 97.31 104 TRP B C 1
ATOM 1981 O O . TRP B 1 104 ? -5.766 23.109 -2.062 1 97.31 104 TRP B O 1
ATOM 1991 N N . GLU B 1 105 ? -6.809 21.859 -3.643 1 96.44 105 GLU B N 1
ATOM 1992 C CA . GLU B 1 105 ? -8.133 22.422 -3.367 1 96.44 105 GLU B CA 1
ATOM 1993 C C . GLU B 1 105 ? -8.805 21.688 -2.209 1 96.44 105 GLU B C 1
ATOM 1995 O O . GLU B 1 105 ? -8.906 20.469 -2.221 1 96.44 105 GLU B O 1
ATOM 2000 N N . VAL B 1 106 ? -9.195 22.484 -1.222 1 97.75 106 VAL B N 1
ATOM 2001 C CA . VAL B 1 106 ? -9.891 21.891 -0.077 1 97.75 106 VAL B CA 1
ATOM 2002 C C . VAL B 1 106 ? -11.367 22.266 -0.117 1 97.75 106 VAL B C 1
ATOM 2004 O O . VAL B 1 106 ? -11.719 23.453 -0.109 1 97.75 106 VAL B O 1
ATOM 2007 N N . LEU B 1 107 ? -12.172 21.281 -0.176 1 97.88 107 LEU B N 1
ATOM 2008 C CA . LEU B 1 107 ? -13.609 21.469 -0.274 1 97.88 107 LEU B CA 1
ATOM 2009 C C . LEU B 1 107 ? -14.211 21.781 1.091 1 97.88 107 LEU B C 1
ATOM 2011 O O . LEU B 1 107 ? -13.688 21.359 2.121 1 97.88 107 LEU B O 1
ATOM 2015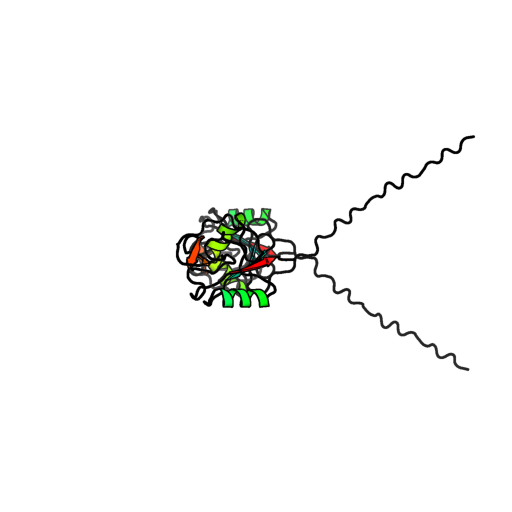 N N . GLY B 1 108 ? -15.328 22.5 1.069 1 92.94 108 GLY B N 1
ATOM 2016 C CA . GLY B 1 108 ? -16.047 22.812 2.291 1 92.94 108 GLY B CA 1
ATOM 2017 C C . GLY B 1 108 ? -15.742 24.188 2.834 1 92.94 108 GLY B C 1
ATOM 2018 O O . GLY B 1 108 ? -14.828 24.859 2.354 1 92.94 108 GLY B O 1
ATOM 2019 N N . ASP B 1 109 ? -16.484 24.797 3.82 1 83.44 109 ASP B N 1
ATOM 2020 C CA . ASP B 1 109 ? -16.281 26.172 4.297 1 83.44 109 ASP B CA 1
ATOM 2021 C C . ASP B 1 109 ? -16.234 26.219 5.824 1 83.44 109 ASP B C 1
ATOM 2023 O O . ASP B 1 109 ? -15.906 27.25 6.406 1 83.44 109 ASP B O 1
ATOM 2027 N N . GLY B 1 110 ? -16.281 25.203 6.484 1 78.81 110 GLY B N 1
ATOM 2028 C CA . GLY B 1 110 ? -16.484 25.344 7.918 1 78.81 110 GLY B CA 1
ATOM 2029 C C . GLY B 1 110 ? -15.375 24.703 8.734 1 78.81 110 GLY B C 1
ATOM 2030 O O . GLY B 1 110 ? -15.453 24.656 9.961 1 78.81 110 GLY B O 1
ATOM 2031 N N . GLY B 1 111 ? -14.352 24.359 8.195 1 93.5 111 GLY B N 1
ATOM 2032 C CA . GLY B 1 111 ? -13.359 23.703 9.023 1 93.5 111 GLY B CA 1
ATOM 2033 C C . GLY B 1 111 ? -11.938 24.141 8.727 1 93.5 111 GLY B C 1
ATOM 2034 O O . GLY B 1 111 ? -11.688 24.812 7.723 1 93.5 111 GLY B O 1
ATOM 2035 N N . ASN B 1 112 ? -11.078 23.953 9.719 1 97.81 112 ASN B N 1
ATOM 2036 C CA . ASN B 1 112 ? -9.688 24.375 9.602 1 97.81 112 ASN B CA 1
ATOM 2037 C C . ASN B 1 112 ? -8.742 23.188 9.531 1 97.81 112 ASN B C 1
ATOM 2039 O O . ASN B 1 112 ? -7.52 23.344 9.523 1 97.81 112 ASN B O 1
ATOM 2043 N N . CYS B 1 113 ? -9.312 22.047 9.562 1 98.75 113 CYS B N 1
ATOM 2044 C CA . CYS B 1 113 ? -8.578 20.797 9.43 1 98.75 113 CYS B CA 1
ATOM 2045 C C . CYS B 1 113 ? -9.109 19.969 8.258 1 98.75 113 CYS B C 1
ATOM 2047 O O . CYS B 1 113 ? -10.312 19.953 8.008 1 98.75 113 CYS B O 1
ATOM 2049 N N . ALA B 1 114 ? -8.203 19.359 7.574 1 98.81 114 ALA B N 1
ATOM 2050 C CA . ALA B 1 114 ? -8.633 18.719 6.332 1 98.81 114 ALA B CA 1
ATOM 2051 C C . ALA B 1 114 ? -8.477 17.203 6.414 1 98.81 114 ALA B C 1
ATOM 2053 O O . ALA B 1 114 ? -7.609 16.688 7.137 1 98.81 114 ALA B O 1
ATOM 2054 N N . TYR B 1 115 ? -9.328 16.516 5.773 1 98.81 115 TYR B N 1
ATOM 2055 C CA . TYR B 1 115 ? -9.312 15.062 5.574 1 98.81 115 TYR B CA 1
ATOM 2056 C C . TYR B 1 115 ? -9.492 14.711 4.102 1 98.81 115 TYR B C 1
ATOM 2058 O O . TYR B 1 115 ? -9.969 15.539 3.316 1 98.81 115 TYR B O 1
ATOM 2066 N N . MET B 1 116 ? -9.016 13.586 3.688 1 98.75 116 MET B N 1
ATOM 2067 C CA . MET B 1 116 ? -9.32 13.055 2.361 1 98.75 116 MET B CA 1
ATOM 2068 C C . MET B 1 116 ? -10.664 12.328 2.361 1 98.75 116 MET B C 1
ATOM 2070 O O . MET B 1 116 ? -10.875 11.406 3.154 1 98.75 116 MET B O 1
ATOM 2074 N N . ASN B 1 117 ? -11.516 12.75 1.508 1 98.56 117 ASN B N 1
ATOM 2075 C CA . ASN B 1 117 ? -12.875 12.219 1.515 1 98.56 117 ASN B CA 1
ATOM 2076 C C . ASN B 1 117 ? -12.984 10.961 0.662 1 98.56 117 ASN B C 1
ATOM 2078 O O . ASN B 1 117 ? -11.977 10.375 0.273 1 98.56 117 ASN B O 1
ATOM 2082 N N . ASP B 1 118 ? -14.195 10.453 0.446 1 98 118 ASP B N 1
ATOM 2083 C CA . ASP B 1 118 ? -14.422 9.164 -0.2 1 98 118 ASP B CA 1
ATOM 2084 C C . ASP B 1 118 ? -14.023 9.211 -1.672 1 98 118 ASP B C 1
ATOM 2086 O O . ASP B 1 118 ? -13.844 8.164 -2.303 1 98 118 ASP B O 1
ATOM 2090 N N . GLU B 1 119 ? -13.773 10.391 -2.213 1 97.06 119 GLU B N 1
ATOM 2091 C CA . GLU B 1 119 ? -13.367 10.547 -3.607 1 97.06 119 GLU B CA 1
ATOM 2092 C C . GLU B 1 119 ? -11.883 10.883 -3.715 1 97.06 119 GLU B C 1
ATOM 2094 O O . GLU B 1 119 ? -11.391 11.227 -4.797 1 97.06 119 GLU B O 1
ATOM 2099 N N . GLY B 1 120 ? -11.211 10.836 -2.627 1 97.12 120 GLY B N 1
ATOM 2100 C CA . GLY B 1 120 ? -9.781 11.117 -2.645 1 97.12 120 GLY B CA 1
ATOM 2101 C C . GLY B 1 120 ? -9.469 12.594 -2.74 1 97.12 120 GLY B C 1
ATOM 2102 O O . GLY B 1 120 ? -8.367 12.977 -3.139 1 97.12 120 GLY B O 1
ATOM 2103 N N . LYS B 1 121 ? -10.445 13.43 -2.453 1 98.19 121 LYS B N 1
ATOM 2104 C CA . LYS B 1 121 ? -10.266 14.875 -2.455 1 98.19 121 LYS B CA 1
ATOM 2105 C C . LYS B 1 121 ? -10.164 15.414 -1.031 1 98.19 121 LYS B C 1
ATOM 2107 O O . LYS B 1 121 ? -10.719 14.836 -0.098 1 98.19 121 LYS B O 1
ATOM 2112 N N . ALA B 1 122 ? -9.461 16.516 -0.89 1 98.56 122 ALA B N 1
ATOM 2113 C CA . ALA B 1 122 ? -9.367 17.141 0.428 1 98.56 122 ALA B CA 1
ATOM 2114 C C . ALA B 1 122 ? -10.664 17.875 0.782 1 98.56 122 ALA B C 1
ATOM 2116 O O . ALA B 1 122 ? -11.219 18.609 -0.044 1 98.56 122 ALA B O 1
ATOM 2117 N N . SER B 1 123 ? -11.133 17.656 1.899 1 98.62 123 SER B N 1
ATOM 2118 C CA . SER B 1 123 ? -12.258 18.359 2.496 1 98.62 123 SER B CA 1
ATOM 2119 C C . SER B 1 123 ? -11.93 18.844 3.902 1 98.62 123 SER B C 1
ATOM 2121 O O . SER B 1 123 ? -10.938 18.406 4.5 1 98.62 123 SER B O 1
ATOM 2123 N N . CYS B 1 124 ? -12.727 19.75 4.383 1 98.19 124 CYS B N 1
ATOM 2124 C CA . CYS B 1 124 ? -12.398 20.281 5.703 1 98.19 124 CYS B CA 1
ATOM 2125 C C . CYS B 1 124 ? -13.555 20.062 6.672 1 98.19 124 CYS B C 1
ATOM 2127 O O . CYS B 1 124 ? -14.695 19.859 6.254 1 98.19 124 CYS B O 1
ATOM 2129 N N . SER B 1 125 ? -13.25 20.031 7.914 1 97.31 125 SER B N 1
ATOM 2130 C CA . SER B 1 125 ? -14.203 19.922 9.023 1 97.31 125 SER B CA 1
ATOM 2131 C C . SER B 1 125 ? -13.625 20.531 10.297 1 97.31 125 SER B C 1
ATOM 2133 O O . SER B 1 125 ? -12.492 21.016 10.305 1 97.31 125 SER B O 1
ATOM 2135 N N . ARG B 1 126 ? -14.508 20.562 11.32 1 97.62 126 ARG B N 1
ATOM 2136 C CA . ARG B 1 126 ? -13.992 20.953 12.625 1 97.62 126 ARG B CA 1
ATOM 2137 C C . ARG B 1 126 ? -12.875 20.016 13.078 1 97.62 126 ARG B C 1
ATOM 2139 O O . ARG B 1 126 ? -12.977 18.797 12.914 1 97.62 126 ARG B O 1
ATOM 2146 N N . CYS B 1 127 ? -11.914 20.562 13.688 1 98.5 127 CYS B N 1
ATOM 2147 C CA . CYS B 1 127 ? -10.719 19.812 14.07 1 98.5 127 CYS B CA 1
ATOM 2148 C C . CYS B 1 127 ? -11.047 18.797 15.156 1 98.5 127 CYS B C 1
ATOM 2150 O O . CYS B 1 127 ? -10.305 17.828 15.352 1 98.5 127 CYS B O 1
ATOM 2152 N N . SER B 1 128 ? -12.148 19.016 15.797 1 98.38 128 SER B N 1
ATOM 2153 C CA . SER B 1 128 ? -12.531 18.156 16.906 1 98.38 128 SER B CA 1
ATOM 2154 C C . SER B 1 128 ? -13.305 16.938 16.438 1 98.38 128 SER B C 1
ATOM 2156 O O . SER B 1 128 ? -13.625 16.047 17.234 1 98.38 128 SER B O 1
ATOM 2158 N N . THR B 1 129 ? -13.656 16.953 15.094 1 98.38 129 THR B N 1
ATOM 2159 C CA . THR B 1 129 ? -14.359 15.805 14.539 1 98.38 129 THR B CA 1
ATOM 2160 C C . THR B 1 129 ? -13.477 14.562 14.562 1 98.38 129 THR B C 1
ATOM 2162 O O . THR B 1 129 ? -12.25 14.664 14.578 1 98.38 129 THR B O 1
ATOM 2165 N N . HIS B 1 130 ? -14.102 13.391 14.609 1 98.88 130 HIS B N 1
ATOM 2166 C CA . HIS B 1 130 ? -13.352 12.141 14.625 1 98.88 130 HIS B CA 1
ATOM 2167 C C . HIS B 1 130 ? -13.305 11.5 13.242 1 98.88 130 HIS B C 1
ATOM 2169 O O . HIS B 1 130 ? -14.352 11.211 12.656 1 98.88 130 HIS B O 1
ATOM 2175 N N . HIS B 1 131 ? -12.164 11.328 12.688 1 98.88 131 HIS B N 1
ATOM 2176 C CA . HIS B 1 131 ? -11.898 10.602 11.453 1 98.88 131 HIS B CA 1
ATOM 2177 C C . HIS B 1 131 ? -10.75 9.609 11.633 1 98.88 131 HIS B C 1
ATOM 2179 O O . HIS B 1 131 ? -9.984 9.711 12.594 1 98.88 131 HIS B O 1
ATOM 2185 N N . HIS B 1 132 ? -10.695 8.594 10.812 1 98.94 132 HIS B N 1
ATOM 2186 C CA . HIS B 1 132 ? -9.422 7.891 10.664 1 98.94 132 HIS B CA 1
ATOM 2187 C C . HIS B 1 132 ? -8.305 8.844 10.258 1 98.94 132 HIS B C 1
ATOM 2189 O O . HIS B 1 132 ? -8.562 10.008 9.938 1 98.94 132 HIS B O 1
ATOM 2195 N N . TRP B 1 133 ? -7.047 8.422 10.328 1 98.94 133 TRP B N 1
ATOM 2196 C CA . TRP B 1 133 ? -5.969 9.32 9.93 1 98.94 133 TRP B CA 1
ATOM 2197 C C . TRP B 1 133 ? -4.867 8.562 9.203 1 98.94 133 TRP B C 1
ATOM 2199 O O . TRP B 1 133 ? -4.801 7.328 9.281 1 98.94 133 TRP B O 1
ATOM 2209 N N . ILE B 1 134 ? -4.094 9.258 8.445 1 98.94 134 ILE B N 1
ATOM 2210 C CA . ILE B 1 134 ? -2.924 8.75 7.734 1 98.94 134 ILE B CA 1
ATOM 2211 C C . ILE B 1 134 ? -1.666 9.453 8.242 1 98.94 134 ILE B C 1
ATOM 2213 O O . ILE B 1 134 ? -1.651 10.672 8.406 1 98.94 134 ILE B O 1
ATOM 2217 N N . CYS B 1 135 ? -0.669 8.703 8.539 1 98.94 135 CYS B N 1
ATOM 2218 C CA . CYS B 1 135 ? 0.658 9.242 8.812 1 98.94 135 CYS B CA 1
ATOM 2219 C C . CYS B 1 135 ? 1.596 9.008 7.633 1 98.94 135 CYS B C 1
ATOM 2221 O O . CYS B 1 135 ? 1.39 8.086 6.844 1 98.94 135 CYS B O 1
ATOM 2223 N N . SER B 1 136 ? 2.635 9.805 7.547 1 98.75 136 SER B N 1
ATOM 2224 C CA . SER B 1 136 ? 3.705 9.547 6.59 1 98.75 136 SER B CA 1
ATOM 2225 C C . SER B 1 136 ? 5.059 9.977 7.145 1 98.75 136 SER B C 1
ATOM 2227 O O . SER B 1 136 ? 5.141 10.891 7.969 1 98.75 136 SER B O 1
ATOM 2229 N N . LYS B 1 137 ? 6.07 9.312 6.746 1 97.38 137 LYS B N 1
ATOM 2230 C CA . LYS B 1 137 ? 7.465 9.656 7.016 1 97.38 137 LYS B CA 1
ATOM 2231 C C . LYS B 1 137 ? 8.375 9.156 5.898 1 97.38 137 LYS B C 1
ATOM 2233 O O . LYS B 1 137 ? 8.031 8.211 5.184 1 97.38 137 LYS B O 1
ATOM 2238 N N . PRO B 1 138 ? 9.508 9.789 5.73 1 92.88 138 PRO B N 1
ATOM 2239 C CA . PRO B 1 138 ? 10.469 9.242 4.773 1 92.88 138 PRO B CA 1
ATOM 2240 C C . PRO B 1 138 ? 10.977 7.855 5.176 1 92.88 138 PRO B C 1
ATOM 2242 O O . PRO B 1 138 ? 10.977 7.516 6.359 1 92.88 138 PRO B O 1
ATOM 2245 N N . ASP B 1 139 ? 11.328 7.098 4.191 1 83.19 139 ASP B N 1
ATOM 2246 C CA . ASP B 1 139 ? 11.812 5.75 4.477 1 83.19 139 ASP B CA 1
ATOM 2247 C C . ASP B 1 139 ? 13.328 5.734 4.664 1 83.19 139 ASP B C 1
ATOM 2249 O O . ASP B 1 139 ? 14 4.789 4.25 1 83.19 139 ASP B O 1
ATOM 2253 N N . TRP B 1 140 ? 14.047 6.777 5.051 1 77.31 140 TRP B N 1
ATOM 2254 C CA . TRP B 1 140 ? 15.477 6.836 5.348 1 77.31 140 TRP B CA 1
ATOM 2255 C C . TRP B 1 140 ? 15.727 7.551 6.672 1 77.31 140 TRP B C 1
ATOM 2257 O O . TRP B 1 140 ? 14.891 8.328 7.133 1 77.31 140 TRP B O 1
#